Protein AF-A0A422PS46-F1 (afdb_monomer_lite)

Structure (mmCIF, N/CA/C/O backbone):
data_AF-A0A422PS46-F1
#
_entry.id   AF-A0A422PS46-F1
#
loop_
_atom_site.group_PDB
_atom_site.id
_atom_site.type_symbol
_atom_site.label_atom_id
_atom_site.label_alt_id
_atom_site.label_comp_id
_atom_site.label_asym_id
_atom_site.label_entity_id
_atom_site.label_seq_id
_atom_site.pdbx_PDB_ins_code
_atom_site.Cartn_x
_atom_site.Cartn_y
_atom_site.Cartn_z
_atom_site.occupancy
_atom_site.B_iso_or_equiv
_atom_site.auth_seq_id
_atom_site.auth_comp_id
_atom_site.auth_asym_id
_atom_site.auth_atom_id
_atom_site.pdbx_PDB_model_num
ATOM 1 N N . MET A 1 1 ? -117.441 -35.033 117.759 1.00 52.97 1 MET A N 1
ATOM 2 C CA . MET A 1 1 ? -116.132 -34.574 118.284 1.00 52.97 1 MET A CA 1
ATOM 3 C C . MET A 1 1 ? -114.946 -35.217 117.545 1.00 52.97 1 MET A C 1
ATOM 5 O O . MET A 1 1 ? -113.918 -34.566 117.441 1.00 52.97 1 MET A O 1
ATOM 9 N N . GLU A 1 2 ? -115.079 -36.425 116.971 1.00 56.12 2 GLU A N 1
ATOM 10 C CA . GLU A 1 2 ? -114.034 -37.079 116.144 1.00 56.12 2 GLU A CA 1
ATOM 11 C C . GLU A 1 2 ? -113.888 -36.520 114.719 1.00 56.12 2 GLU A C 1
ATOM 13 O O . GLU A 1 2 ? -112.769 -36.262 114.291 1.00 56.12 2 GLU A O 1
ATOM 18 N N . ALA A 1 3 ? -114.991 -36.229 114.017 1.00 59.09 3 ALA A N 1
ATOM 19 C CA . ALA A 1 3 ? -114.941 -35.697 112.646 1.00 59.09 3 ALA A CA 1
ATOM 20 C C . ALA A 1 3 ? -114.200 -34.347 112.530 1.00 59.09 3 ALA A C 1
ATOM 22 O O . ALA A 1 3 ? -113.565 -34.073 111.516 1.00 59.09 3 ALA A O 1
ATOM 23 N N . GLN A 1 4 ? -114.232 -33.524 113.588 1.00 59.53 4 GLN A N 1
ATOM 24 C CA . GLN A 1 4 ? -113.499 -32.254 113.645 1.00 59.53 4 GLN A CA 1
ATOM 25 C C . GLN A 1 4 ? -111.985 -32.486 113.789 1.00 59.53 4 GLN A C 1
ATOM 27 O O . GLN A 1 4 ? -111.204 -31.871 113.074 1.00 59.53 4 GLN A O 1
ATOM 32 N N . LYS A 1 5 ? -111.574 -33.448 114.632 1.00 66.31 5 LYS A N 1
ATOM 33 C CA . LYS A 1 5 ? -110.163 -33.834 114.803 1.00 66.31 5 LYS A CA 1
ATOM 34 C C . LYS A 1 5 ? -109.573 -34.473 113.542 1.00 66.31 5 LYS A C 1
ATOM 36 O O . LYS A 1 5 ? -108.408 -34.246 113.239 1.00 66.31 5 LYS A O 1
ATOM 41 N N . GLU A 1 6 ? -110.356 -35.253 112.797 1.00 69.50 6 GLU A N 1
ATOM 42 C CA . GLU A 1 6 ? -109.901 -35.882 111.549 1.00 69.50 6 GLU A CA 1
ATOM 43 C C . GLU A 1 6 ? -109.786 -34.870 110.390 1.00 69.50 6 GLU A C 1
ATOM 45 O O . GLU A 1 6 ? -108.871 -34.960 109.566 1.00 69.50 6 GLU A O 1
ATOM 50 N N . LEU A 1 7 ? -110.678 -33.871 110.348 1.00 69.88 7 LEU A N 1
ATOM 51 C CA . LEU A 1 7 ? -110.599 -32.752 109.406 1.00 69.88 7 LEU A CA 1
ATOM 52 C C . LEU A 1 7 ? -109.380 -31.863 109.694 1.00 69.88 7 LEU A C 1
ATOM 54 O O . LEU A 1 7 ? -108.674 -31.481 108.759 1.00 69.88 7 LEU A O 1
ATOM 58 N N . ASP A 1 8 ? -109.106 -31.583 110.970 1.00 73.25 8 ASP A N 1
ATOM 59 C CA . ASP A 1 8 ? -107.935 -30.813 111.394 1.00 73.25 8 ASP A CA 1
ATOM 60 C C . ASP A 1 8 ? -106.637 -31.584 111.116 1.00 73.25 8 ASP A C 1
ATOM 62 O O . ASP A 1 8 ? -105.723 -31.030 110.514 1.00 73.25 8 ASP A O 1
ATOM 66 N N . ALA A 1 9 ? -106.586 -32.896 111.380 1.00 76.62 9 ALA A N 1
ATOM 67 C CA . ALA A 1 9 ? -105.441 -33.733 111.016 1.00 76.62 9 ALA A CA 1
ATOM 68 C C . ALA A 1 9 ? -105.186 -33.768 109.496 1.00 76.62 9 ALA A C 1
ATOM 70 O O . ALA A 1 9 ? -104.039 -33.677 109.063 1.00 76.62 9 ALA A O 1
ATOM 71 N N . LYS A 1 10 ? -106.234 -33.855 108.659 1.00 76.25 10 LYS A N 1
ATOM 72 C CA . LYS A 1 10 ? -106.098 -33.787 107.189 1.00 76.25 10 LYS A CA 1
ATOM 73 C C . LYS A 1 10 ? -105.649 -32.404 106.709 1.00 76.25 10 LYS A C 1
ATOM 75 O O . LYS A 1 10 ? -104.866 -32.332 105.760 1.00 76.25 10 LYS A O 1
ATOM 80 N N . ARG A 1 11 ? -106.099 -31.321 107.354 1.00 75.88 11 ARG A N 1
ATOM 81 C CA . ARG A 1 11 ? -105.624 -29.951 107.089 1.00 75.88 11 ARG A CA 1
ATOM 82 C C . ARG A 1 11 ? -104.155 -29.784 107.467 1.00 75.88 11 ARG A C 1
ATOM 84 O O . ARG A 1 11 ? -103.405 -29.253 106.654 1.00 75.88 11 ARG A O 1
ATOM 91 N N . GLU A 1 12 ? -103.735 -30.298 108.620 1.00 77.81 12 GLU A N 1
ATOM 92 C CA . GLU A 1 12 ? -102.339 -30.291 109.075 1.00 77.81 12 GLU A CA 1
ATOM 93 C C . GLU A 1 12 ? -101.436 -31.049 108.087 1.00 77.81 12 GLU A C 1
ATOM 95 O O . GLU A 1 12 ? -100.416 -30.540 107.625 1.00 77.81 12 GLU A O 1
ATOM 100 N N . LEU A 1 13 ? -101.850 -32.251 107.674 1.00 80.00 13 LEU A N 1
ATOM 101 C CA . LEU A 1 13 ? -101.095 -33.096 106.746 1.00 80.00 13 LEU A CA 1
ATOM 102 C C . LEU A 1 13 ? -101.013 -32.472 105.345 1.00 80.00 13 LEU A C 1
ATOM 104 O O . LEU A 1 13 ? -99.967 -32.536 104.698 1.00 80.00 13 LEU A O 1
ATOM 108 N N . TYR A 1 14 ? -102.088 -31.823 104.887 1.00 80.62 14 TYR A N 1
ATOM 109 C CA . TYR A 1 14 ? -102.097 -31.044 103.648 1.00 80.62 14 TYR A CA 1
ATOM 110 C C . TYR A 1 14 ? -101.190 -29.811 103.745 1.00 80.62 14 TYR A C 1
ATOM 112 O O . TYR A 1 14 ? -100.418 -29.562 102.823 1.00 80.62 14 TYR A O 1
ATOM 120 N N . MET A 1 15 ? -101.215 -29.084 104.867 1.00 80.06 15 MET A N 1
ATOM 121 C CA . MET A 1 15 ? -100.335 -27.942 105.138 1.00 80.06 15 MET A CA 1
ATOM 122 C C . MET A 1 15 ? -98.859 -28.347 105.105 1.00 80.06 15 MET A C 1
ATOM 124 O O . MET A 1 15 ? -98.072 -27.696 104.422 1.00 80.06 15 MET A O 1
ATOM 128 N N . VAL A 1 16 ? -98.491 -29.461 105.746 1.00 83.12 16 VAL A N 1
ATOM 129 C CA . VAL A 1 16 ? -97.121 -30.004 105.719 1.00 83.12 16 VAL A CA 1
ATOM 130 C C . VAL A 1 16 ? -96.714 -30.418 104.302 1.00 83.12 16 VAL A C 1
ATOM 132 O O . VAL A 1 16 ? -95.609 -30.113 103.852 1.00 83.12 16 VAL A O 1
ATOM 135 N N . ARG A 1 17 ? -97.608 -31.074 103.550 1.00 82.56 17 ARG A N 1
ATOM 136 C CA . ARG A 1 17 ? -97.329 -31.475 102.161 1.00 82.56 17 ARG A CA 1
ATOM 137 C C . ARG A 1 17 ? -97.173 -30.262 101.242 1.00 82.56 17 ARG A C 1
ATOM 139 O O . ARG A 1 17 ? -96.266 -30.247 100.419 1.00 82.56 17 ARG A O 1
ATOM 146 N N . MET A 1 18 ? -98.009 -29.239 101.411 1.00 83.56 18 MET A N 1
ATOM 147 C CA . MET A 1 18 ? -97.928 -27.967 100.684 1.00 83.56 18 MET A CA 1
ATOM 148 C C . MET A 1 18 ? -96.709 -27.132 101.078 1.00 83.56 18 MET A C 1
ATOM 150 O O . MET A 1 18 ? -96.183 -26.409 100.238 1.00 83.56 18 MET A O 1
ATOM 154 N N . ALA A 1 19 ? -96.239 -27.218 102.323 1.00 83.19 19 ALA A N 1
ATOM 155 C CA . ALA A 1 19 ? -94.981 -26.605 102.740 1.00 83.19 19 ALA A CA 1
ATOM 156 C C . ALA A 1 19 ? -93.793 -27.282 102.043 1.00 83.19 19 ALA A C 1
ATOM 158 O O . ALA A 1 19 ? -92.981 -26.597 101.435 1.00 83.19 19 ALA A O 1
ATOM 159 N N . ARG A 1 20 ? -93.758 -28.621 102.013 1.00 84.75 20 ARG A N 1
ATOM 160 C CA . ARG A 1 20 ? -92.699 -29.383 101.331 1.00 84.75 20 ARG A CA 1
ATOM 161 C C . ARG A 1 20 ? -92.689 -29.177 99.814 1.00 84.75 20 ARG A C 1
ATOM 163 O O . ARG A 1 20 ? -91.620 -29.113 99.219 1.00 84.75 20 ARG A O 1
ATOM 170 N N . VAL A 1 21 ? -93.860 -29.087 99.177 1.00 85.75 21 VAL A N 1
ATOM 171 C CA . VAL A 1 21 ? -93.955 -28.761 97.742 1.00 85.75 21 VAL A CA 1
ATOM 172 C C . VAL A 1 21 ? -93.412 -27.359 97.478 1.00 85.75 21 VAL A C 1
ATOM 174 O O . VAL A 1 21 ? -92.596 -27.216 96.578 1.00 85.75 21 VAL A O 1
ATOM 177 N N . ARG A 1 22 ? -93.773 -26.363 98.300 1.00 85.62 22 ARG A N 1
ATOM 178 C CA . ARG A 1 22 ? -93.219 -25.004 98.191 1.00 85.62 22 ARG A CA 1
ATOM 179 C C . ARG A 1 22 ? -91.704 -24.973 98.371 1.00 85.62 22 ARG A C 1
ATOM 181 O O . ARG A 1 22 ? -91.022 -24.330 97.588 1.00 85.62 22 ARG A O 1
ATOM 188 N N . GLU A 1 23 ? -91.176 -25.722 99.332 1.00 87.00 23 GLU A N 1
ATOM 189 C CA . GLU A 1 23 ? -89.733 -25.824 99.576 1.00 87.00 23 GLU A CA 1
ATOM 190 C C . GLU A 1 23 ? -88.993 -26.431 98.367 1.00 87.00 23 GLU A C 1
ATOM 192 O O . GLU A 1 23 ? -87.965 -25.923 97.927 1.00 87.00 23 GLU A O 1
ATOM 197 N N . VAL A 1 24 ? -89.550 -27.487 97.761 1.00 87.50 24 VAL A N 1
ATOM 198 C CA . VAL A 1 24 ? -88.996 -28.098 96.541 1.00 87.50 24 VAL A CA 1
ATOM 199 C C . VAL A 1 24 ? -89.135 -27.168 95.331 1.00 87.50 24 VAL A C 1
ATOM 201 O O . VAL A 1 24 ? -88.207 -27.079 94.530 1.00 87.50 24 VAL A O 1
ATOM 204 N N . GLU A 1 25 ? -90.255 -26.458 95.191 1.00 88.50 25 GLU A N 1
ATOM 205 C CA . GLU A 1 25 ? -90.454 -25.454 94.139 1.00 88.50 25 GLU A CA 1
ATOM 206 C C . GLU A 1 25 ? -89.455 -24.297 94.263 1.00 88.50 25 GLU A C 1
ATOM 208 O O . GLU A 1 25 ? -88.880 -23.891 93.253 1.00 88.50 25 GLU A O 1
ATOM 213 N N . GLU A 1 26 ? -89.180 -23.816 95.478 1.00 89.62 26 GLU A N 1
ATOM 214 C CA . GLU A 1 26 ? -88.161 -22.795 95.744 1.00 89.62 26 GLU A CA 1
ATOM 215 C C . GLU A 1 26 ? -86.753 -23.289 95.391 1.00 89.62 26 GLU A C 1
ATOM 217 O O . GLU A 1 26 ? -85.999 -22.571 94.729 1.00 89.62 26 GLU A O 1
ATOM 222 N N . VAL A 1 27 ? -86.407 -24.532 95.744 1.00 90.06 27 VAL A N 1
ATOM 223 C CA . VAL A 1 27 ? -85.116 -25.139 95.377 1.00 90.06 27 VAL A CA 1
ATOM 224 C C . VAL A 1 27 ? -84.985 -25.291 93.860 1.00 90.06 27 VAL A C 1
ATOM 226 O O . VAL A 1 27 ? -83.960 -24.911 93.295 1.00 90.06 27 VAL A O 1
ATOM 229 N N . ILE A 1 28 ? -86.019 -25.784 93.173 1.00 89.31 28 ILE A N 1
ATOM 230 C CA . ILE A 1 28 ? -86.019 -25.925 91.709 1.00 89.31 28 ILE A CA 1
ATOM 231 C C . ILE A 1 28 ? -85.929 -24.552 91.033 1.00 89.31 28 ILE A C 1
ATOM 233 O O . ILE A 1 28 ? -85.198 -24.399 90.052 1.00 89.31 28 ILE A O 1
ATOM 237 N N . ALA A 1 29 ? -86.635 -23.541 91.543 1.00 89.81 29 ALA A N 1
ATOM 238 C CA . ALA A 1 29 ? -86.557 -22.177 91.031 1.00 89.81 29 ALA A CA 1
ATOM 239 C C . ALA A 1 29 ? -85.149 -21.587 91.217 1.00 89.81 29 ALA A C 1
ATOM 241 O O . ALA A 1 29 ? -84.603 -21.006 90.275 1.00 89.81 29 ALA A O 1
ATOM 242 N N . ALA A 1 30 ? -84.530 -21.797 92.382 1.00 91.06 30 ALA A N 1
ATOM 243 C CA . ALA A 1 30 ? -83.160 -21.377 92.661 1.00 91.06 30 ALA A CA 1
ATOM 244 C C . ALA A 1 30 ? -82.142 -22.093 91.758 1.00 91.06 30 ALA A C 1
ATOM 246 O O . ALA A 1 30 ? -81.251 -21.453 91.192 1.00 91.06 30 ALA A O 1
ATOM 247 N N . ASP A 1 31 ? -82.293 -23.404 91.553 1.00 91.19 31 ASP A N 1
ATOM 248 C CA . ASP A 1 31 ? -81.438 -24.179 90.654 1.00 91.19 31 ASP A CA 1
ATOM 249 C C . ASP A 1 31 ? -81.600 -23.753 89.195 1.00 91.19 31 ASP A C 1
ATOM 251 O O . ASP A 1 31 ? -80.600 -23.614 88.482 1.00 91.19 31 ASP A O 1
ATOM 255 N N . ARG A 1 32 ? -82.832 -23.472 88.756 1.00 91.69 32 ARG A N 1
ATOM 256 C CA . ARG A 1 32 ? -83.119 -22.956 87.414 1.00 91.69 32 ARG A CA 1
ATOM 257 C C . ARG A 1 32 ? -82.508 -21.570 87.211 1.00 91.69 32 ARG A C 1
ATOM 259 O O . ARG A 1 32 ? -81.864 -21.352 86.187 1.00 91.69 32 ARG A O 1
ATOM 266 N N . ALA A 1 33 ? -82.626 -20.674 88.193 1.00 91.12 33 ALA A N 1
ATOM 267 C CA . ALA A 1 33 ? -81.988 -19.358 88.166 1.00 91.12 33 ALA A CA 1
ATOM 268 C C . ALA A 1 33 ? -80.452 -19.469 88.122 1.00 91.12 33 ALA A C 1
ATOM 270 O O . ALA A 1 33 ? -79.799 -18.794 87.326 1.00 91.12 33 ALA A O 1
ATOM 271 N N . ARG A 1 34 ? -79.863 -20.384 88.903 1.00 91.94 34 ARG A N 1
ATOM 272 C CA . ARG A 1 34 ? -78.416 -20.655 88.906 1.00 91.94 34 ARG A CA 1
ATOM 273 C C . ARG A 1 34 ? -77.925 -21.219 87.571 1.00 91.94 34 ARG A C 1
ATOM 275 O O . ARG A 1 34 ? -76.856 -20.836 87.098 1.00 91.94 34 ARG A O 1
ATOM 282 N N . LEU A 1 35 ? -78.679 -22.135 86.964 1.00 92.19 35 LEU A N 1
ATOM 283 C CA . LEU A 1 35 ? -78.399 -22.661 85.625 1.00 92.19 35 LEU A CA 1
ATOM 284 C C . LEU A 1 35 ? -78.470 -21.553 84.574 1.00 92.19 35 LEU A C 1
ATOM 286 O O . LEU A 1 35 ? -77.580 -21.469 83.731 1.00 92.19 35 LEU A O 1
ATOM 290 N N . GLN A 1 36 ? -79.472 -20.679 84.658 1.00 93.00 36 GLN A N 1
ATOM 291 C CA . GLN A 1 36 ? -79.630 -19.554 83.744 1.00 93.00 36 GLN A CA 1
ATOM 292 C C . GLN A 1 36 ? -78.467 -18.554 83.865 1.00 93.00 36 GLN A C 1
ATOM 294 O O . GLN A 1 36 ? -77.910 -18.163 82.841 1.00 93.00 36 GLN A O 1
ATOM 299 N N . ASP A 1 37 ? -78.015 -18.225 85.083 1.00 93.44 37 ASP A N 1
ATOM 300 C CA . ASP A 1 37 ? -76.836 -17.369 85.301 1.00 93.44 37 ASP A CA 1
ATOM 301 C C . ASP A 1 37 ? -75.552 -18.002 84.736 1.00 93.44 37 ASP A C 1
ATOM 303 O O . ASP A 1 37 ? -74.781 -17.350 84.029 1.00 93.44 37 ASP A O 1
ATOM 307 N N . LYS A 1 38 ? -75.340 -19.309 84.957 1.00 94.81 38 LYS A N 1
ATOM 308 C CA . LYS A 1 38 ? -74.214 -20.040 84.348 1.00 94.81 38 LYS A CA 1
ATOM 309 C C . LYS A 1 38 ? -74.267 -20.004 82.823 1.00 94.81 38 LYS A C 1
ATOM 311 O O . LYS A 1 38 ? -73.232 -19.817 82.189 1.00 94.81 38 LYS A O 1
ATOM 316 N N . LEU A 1 39 ? -75.450 -20.165 82.233 1.00 94.06 39 LEU A N 1
ATOM 317 C CA . LEU A 1 39 ? -75.632 -20.170 80.784 1.00 94.06 39 LEU A CA 1
ATOM 318 C C . LEU A 1 39 ? -75.314 -18.793 80.186 1.00 94.06 39 LEU A C 1
ATOM 320 O O . LEU A 1 39 ? -74.584 -18.720 79.201 1.00 94.06 39 LEU A O 1
ATOM 324 N N . VAL A 1 40 ? -75.744 -17.707 80.838 1.00 93.75 40 VAL A N 1
ATOM 325 C CA . VAL A 1 40 ? -75.367 -16.332 80.466 1.00 93.75 40 VAL A CA 1
ATOM 326 C C . VAL A 1 40 ? -73.852 -16.127 80.561 1.00 93.75 40 VAL A C 1
ATOM 328 O O . VAL A 1 40 ? -73.246 -15.592 79.630 1.00 93.75 40 VAL A O 1
ATOM 331 N N . ARG A 1 41 ? -73.206 -16.594 81.639 1.00 94.88 41 ARG A N 1
ATOM 332 C CA . ARG A 1 41 ? -71.741 -16.512 81.790 1.00 94.88 41 ARG A CA 1
ATOM 333 C C . ARG A 1 41 ? -71.002 -17.293 80.706 1.00 94.88 41 ARG A C 1
ATOM 335 O O . ARG A 1 41 ? -70.038 -16.770 80.151 1.00 94.88 41 ARG A O 1
ATOM 342 N N . TYR A 1 42 ? -71.447 -18.507 80.377 1.00 95.00 42 TYR A N 1
ATOM 343 C CA . TYR A 1 42 ? -70.850 -19.297 79.299 1.00 95.00 42 TYR A CA 1
ATOM 344 C C . TYR A 1 42 ? -71.049 -18.642 77.937 1.00 95.00 42 TYR A C 1
ATOM 346 O O . TYR A 1 42 ? -70.100 -18.583 77.161 1.00 95.00 42 TYR A O 1
ATOM 354 N N . TYR A 1 43 ? -72.231 -18.088 77.661 1.00 95.31 43 TYR A N 1
ATOM 355 C CA . TYR A 1 43 ? -72.483 -17.381 76.408 1.00 95.31 43 TYR A CA 1
ATOM 356 C C . TYR A 1 43 ? -71.570 -16.158 76.265 1.00 95.31 43 TYR A C 1
ATOM 358 O O . TYR A 1 43 ? -70.932 -15.975 75.229 1.00 95.31 43 TYR A O 1
ATOM 366 N N . LYS A 1 44 ? -71.419 -15.375 77.342 1.00 95.88 44 LYS A N 1
ATOM 367 C CA . LYS A 1 44 ? -70.485 -14.244 77.394 1.00 95.88 44 LYS A CA 1
ATOM 368 C C . LYS A 1 44 ? -69.036 -14.695 77.189 1.00 95.88 44 LYS A C 1
ATOM 370 O O . LYS A 1 44 ? -68.321 -14.093 76.394 1.00 95.88 44 LYS A O 1
ATOM 375 N N . PHE A 1 45 ? -68.613 -15.778 77.841 1.00 96.25 45 PHE A N 1
ATOM 376 C CA . PHE A 1 45 ? -67.271 -16.340 77.677 1.00 96.25 45 PHE A CA 1
ATOM 377 C C . PHE A 1 45 ? -67.004 -16.807 76.239 1.00 96.25 45 PHE A C 1
ATOM 379 O O . PHE A 1 45 ? -65.950 -16.497 75.686 1.00 96.25 45 PHE A O 1
ATOM 386 N N . ILE A 1 46 ? -67.954 -17.514 75.616 1.00 95.69 46 ILE A N 1
ATOM 387 C CA . ILE A 1 46 ? -67.853 -17.960 74.220 1.00 95.69 46 ILE A CA 1
ATOM 388 C C . ILE A 1 46 ? -67.744 -16.749 73.293 1.00 95.69 46 ILE A C 1
ATOM 390 O O . ILE A 1 46 ? -66.856 -16.714 72.445 1.00 95.69 46 ILE A O 1
ATOM 394 N N . GLN A 1 47 ? -68.581 -15.727 73.488 1.00 96.06 47 GLN A N 1
ATOM 395 C CA . GLN A 1 47 ? -68.548 -14.510 72.680 1.00 96.06 47 GLN A CA 1
ATOM 396 C C . GLN A 1 47 ? -67.216 -13.758 72.830 1.00 96.06 47 GLN A C 1
ATOM 398 O O . GLN A 1 47 ? -66.613 -13.362 71.834 1.00 96.06 47 GLN A O 1
ATOM 403 N N . GLU A 1 48 ? -66.712 -13.593 74.055 1.00 95.62 48 GLU A N 1
ATOM 404 C CA . GLU A 1 48 ? -65.408 -12.971 74.305 1.00 95.62 48 GLU A CA 1
ATOM 405 C C . GLU A 1 48 ? -64.252 -13.776 73.696 1.00 95.62 48 GLU A C 1
ATOM 407 O O . GLU A 1 48 ? -63.309 -13.193 73.153 1.00 95.62 48 GLU A O 1
ATOM 412 N N . ASN A 1 49 ? -64.308 -15.109 73.765 1.00 96.69 49 ASN A N 1
ATOM 413 C CA . ASN A 1 49 ? -63.305 -15.975 73.154 1.00 96.69 49 ASN A CA 1
ATOM 414 C C . ASN A 1 49 ? -63.343 -15.873 71.624 1.00 96.69 49 ASN A C 1
ATOM 416 O O . ASN A 1 49 ? -62.296 -15.712 71.002 1.00 96.69 49 ASN A O 1
ATOM 420 N N . GLU A 1 50 ? -64.537 -15.850 71.029 1.00 96.12 50 GLU A N 1
ATOM 421 C CA . GLU A 1 50 ? -64.719 -15.694 69.587 1.00 96.12 50 GLU A CA 1
ATOM 422 C C . GLU A 1 50 ? -64.195 -14.339 69.092 1.00 96.12 50 GLU A C 1
ATOM 424 O O . GLU A 1 50 ? -63.517 -14.266 68.064 1.00 96.12 50 GLU A O 1
ATOM 429 N N . ILE A 1 51 ? -64.408 -13.265 69.863 1.00 96.25 51 ILE A N 1
ATOM 430 C CA . ILE A 1 51 ? -63.827 -11.943 69.589 1.00 96.25 51 ILE A CA 1
ATOM 431 C C . ILE A 1 51 ? -62.294 -12.002 69.651 1.00 96.25 51 ILE A C 1
ATOM 433 O O . ILE A 1 51 ? -61.624 -11.485 68.753 1.00 96.25 51 ILE A O 1
ATOM 437 N N . LYS A 1 52 ? -61.715 -12.647 70.675 1.00 96.88 52 LYS A N 1
ATOM 438 C CA . LYS A 1 52 ? -60.255 -12.815 70.800 1.00 96.88 52 LYS A CA 1
ATOM 439 C C . LYS A 1 52 ? -59.685 -13.629 69.638 1.00 96.88 52 LYS A C 1
ATOM 441 O O . LYS A 1 52 ? -58.694 -13.205 69.046 1.00 96.88 52 LYS A O 1
ATOM 446 N N . ARG A 1 53 ? -60.333 -14.738 69.270 1.00 96.94 53 ARG A N 1
ATOM 447 C CA . ARG A 1 53 ? -59.951 -15.602 68.144 1.00 96.94 53 ARG A CA 1
ATOM 448 C C . ARG A 1 53 ? -60.012 -14.845 66.823 1.00 96.94 53 ARG A C 1
ATOM 450 O O . ARG A 1 53 ? -59.044 -14.859 66.069 1.00 96.94 53 ARG A O 1
ATOM 457 N N . THR A 1 54 ? -61.097 -14.115 66.579 1.00 96.00 54 THR A N 1
ATOM 458 C CA . THR A 1 54 ? -61.268 -13.300 65.368 1.00 96.00 54 THR A CA 1
ATOM 459 C C . THR A 1 54 ? -60.224 -12.187 65.296 1.00 96.00 54 THR A C 1
ATOM 461 O O . THR A 1 54 ? -59.632 -11.963 64.242 1.00 96.00 54 THR A O 1
ATOM 464 N N . ARG A 1 55 ? -59.938 -11.504 66.413 1.00 96.81 55 ARG A N 1
ATOM 465 C CA . ARG A 1 55 ? -58.899 -10.464 66.472 1.00 96.81 55 ARG A CA 1
ATOM 466 C C . ARG A 1 55 ? -57.506 -11.038 66.218 1.00 96.81 55 ARG A C 1
ATOM 468 O O . ARG A 1 55 ? -56.752 -10.446 65.451 1.00 96.81 55 ARG A O 1
ATOM 475 N N . ALA A 1 56 ? -57.176 -12.174 66.832 1.00 96.69 56 ALA A N 1
ATOM 476 C CA . ALA A 1 56 ? -55.904 -12.860 66.624 1.00 96.69 56 ALA A CA 1
ATOM 477 C C . ALA A 1 56 ? -55.752 -13.336 65.172 1.00 96.69 56 ALA A C 1
ATOM 479 O O . ALA A 1 56 ? -54.717 -13.092 64.561 1.00 96.69 56 ALA A O 1
ATOM 480 N N . SER A 1 57 ? -56.805 -13.920 64.592 1.00 96.50 57 SER A N 1
ATOM 481 C CA . SER A 1 57 ? -56.826 -14.353 63.191 1.00 96.50 57 SER A CA 1
ATOM 482 C C . SER A 1 57 ? -56.637 -13.177 62.227 1.00 96.50 57 SER A C 1
ATOM 484 O O . SER A 1 57 ? -55.765 -13.232 61.364 1.00 96.50 57 SER A O 1
ATOM 486 N N . ARG A 1 58 ? -57.365 -12.065 62.417 1.00 96.50 58 ARG A N 1
ATOM 487 C CA . ARG A 1 58 ? -57.177 -10.847 61.609 1.00 96.50 58 ARG A CA 1
ATOM 488 C C . ARG A 1 58 ? -55.757 -10.301 61.728 1.00 96.50 58 ARG A C 1
ATOM 490 O O . ARG A 1 58 ? -55.169 -9.952 60.711 1.00 96.50 58 ARG A O 1
ATOM 497 N N . LYS A 1 59 ? -55.206 -10.260 62.946 1.00 97.12 59 LYS A N 1
ATOM 498 C CA . LYS A 1 59 ? -53.836 -9.797 63.189 1.00 97.12 59 LYS A CA 1
ATOM 499 C C . LYS A 1 59 ? -52.812 -10.674 62.459 1.00 97.12 59 LYS A C 1
ATOM 501 O O . LYS A 1 59 ? -51.971 -10.132 61.751 1.00 97.12 59 LYS A O 1
ATOM 506 N N . ALA A 1 60 ? -52.942 -11.997 62.548 1.00 96.75 60 ALA A N 1
ATOM 507 C CA . ALA A 1 60 ? -52.067 -12.935 61.848 1.00 96.75 60 ALA A CA 1
ATOM 508 C C . ALA A 1 60 ? -52.124 -12.749 60.322 1.00 96.75 60 ALA A C 1
ATOM 510 O O . ALA A 1 60 ? -51.086 -12.675 59.675 1.00 96.75 60 ALA A O 1
ATOM 511 N N . VAL A 1 61 ? -53.322 -12.585 59.747 1.00 97.06 61 VAL A N 1
ATOM 512 C CA . VAL A 1 61 ? -53.482 -12.320 58.304 1.00 97.06 61 VAL A CA 1
ATOM 513 C C . VAL A 1 61 ? -52.831 -10.994 57.903 1.00 97.06 61 VAL A C 1
ATOM 515 O O . VAL A 1 61 ? -52.156 -10.925 56.878 1.00 97.06 61 VAL A O 1
ATOM 518 N N . THR A 1 62 ? -53.005 -9.933 58.700 1.00 96.75 62 THR A N 1
ATOM 519 C CA . THR A 1 62 ? -52.373 -8.638 58.404 1.00 96.75 62 THR A CA 1
ATOM 520 C C . THR A 1 62 ? -50.854 -8.689 58.517 1.00 96.75 62 THR A C 1
ATOM 522 O O . THR A 1 62 ? -50.180 -8.110 57.670 1.00 96.75 62 THR A O 1
ATOM 525 N N . GLU A 1 63 ? -50.317 -9.384 59.522 1.00 96.94 63 GLU A N 1
ATOM 526 C CA . GLU A 1 63 ? -48.872 -9.541 59.712 1.00 96.94 63 GLU A CA 1
ATOM 527 C C . GLU A 1 63 ? -48.255 -10.373 58.586 1.00 96.94 63 GLU A C 1
ATOM 529 O O . GLU A 1 63 ? -47.230 -9.974 58.043 1.00 96.94 63 GLU A O 1
ATOM 534 N N . GLU A 1 64 ? -48.914 -11.452 58.160 1.00 97.19 64 GLU A N 1
ATOM 535 C CA . GLU A 1 64 ? -48.460 -12.271 57.033 1.00 97.19 64 GLU A CA 1
ATOM 536 C C . GLU A 1 64 ? -48.475 -11.486 55.713 1.00 97.19 64 GLU A C 1
ATOM 538 O O . GLU A 1 64 ? -47.532 -11.573 54.930 1.00 97.19 64 GLU A O 1
ATOM 543 N N . ARG A 1 65 ? -49.503 -10.657 55.472 1.00 97.12 65 ARG A N 1
ATOM 544 C CA . ARG A 1 65 ? -49.534 -9.773 54.295 1.00 97.12 65 ARG A CA 1
ATOM 545 C C . ARG A 1 65 ? -48.380 -8.769 54.320 1.00 97.12 65 ARG A C 1
ATOM 547 O O . ARG A 1 65 ? -47.690 -8.622 53.319 1.00 97.12 65 ARG A O 1
ATOM 554 N N . ILE A 1 66 ? -48.158 -8.104 55.457 1.00 97.25 66 ILE A N 1
ATOM 555 C CA . ILE A 1 66 ? -47.058 -7.139 55.610 1.00 97.25 66 ILE A CA 1
ATOM 556 C C . ILE A 1 66 ? -45.712 -7.839 55.413 1.00 97.25 66 ILE A C 1
ATOM 558 O O . ILE A 1 66 ? -44.839 -7.298 54.743 1.00 97.25 66 ILE A O 1
ATOM 562 N N . LYS A 1 67 ? -45.541 -9.041 55.969 1.00 97.62 67 LYS A N 1
ATOM 563 C CA . LYS A 1 67 ? -44.326 -9.836 55.802 1.00 97.62 67 LYS A CA 1
ATOM 564 C C . LYS A 1 67 ? -44.050 -10.119 54.324 1.00 97.62 67 LYS A C 1
ATOM 566 O O . LYS A 1 67 ? -42.950 -9.821 53.874 1.00 97.62 67 LYS A O 1
ATOM 571 N N . LYS A 1 68 ? -45.047 -10.588 53.566 1.00 97.50 68 LYS A N 1
ATOM 572 C CA . LYS A 1 68 ? -44.908 -10.839 52.120 1.00 97.50 68 LYS A CA 1
ATOM 573 C C . LYS A 1 68 ? -44.547 -9.581 51.336 1.00 97.50 68 LYS A C 1
ATOM 575 O O . LYS A 1 68 ? -43.596 -9.604 50.566 1.00 97.50 68 LYS A O 1
ATOM 580 N N . GLU A 1 69 ? -45.229 -8.464 51.593 1.00 97.31 69 GLU A N 1
ATOM 581 C CA . GLU A 1 69 ? -44.911 -7.179 50.949 1.00 97.31 69 GLU A CA 1
ATOM 582 C C . GLU A 1 69 ? -43.470 -6.733 51.239 1.00 97.31 69 GLU A C 1
ATOM 584 O O . GLU A 1 69 ? -42.795 -6.177 50.374 1.00 97.31 69 GLU A O 1
ATOM 589 N N . ARG A 1 70 ? -42.970 -6.981 52.456 1.00 97.69 70 ARG A N 1
ATOM 590 C CA . ARG A 1 70 ? -41.577 -6.686 52.811 1.00 97.69 70 ARG A CA 1
ATOM 591 C C . ARG A 1 70 ? -40.593 -7.648 52.158 1.00 97.69 70 ARG A C 1
ATOM 593 O O . ARG A 1 70 ? -39.547 -7.191 51.718 1.00 97.69 70 ARG A O 1
ATOM 600 N N . GLU A 1 71 ? -40.907 -8.936 52.075 1.00 97.81 71 GLU A N 1
ATOM 601 C CA . GLU A 1 71 ? -40.067 -9.932 51.399 1.00 97.81 71 GLU A CA 1
ATOM 602 C C . GLU A 1 71 ? -39.932 -9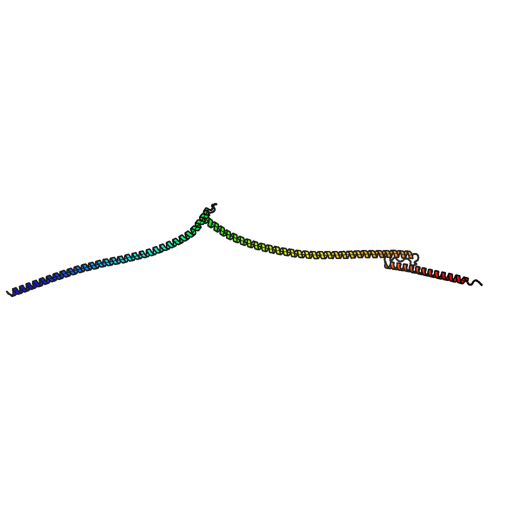.634 49.900 1.00 97.81 71 GLU A C 1
ATOM 604 O O . GLU A 1 71 ? -38.821 -9.670 49.374 1.00 97.81 71 GLU A O 1
ATOM 609 N N . GLU A 1 72 ? -41.021 -9.244 49.233 1.00 97.62 72 GLU A N 1
ATOM 610 C CA . GLU A 1 72 ? -41.005 -8.806 47.831 1.00 97.62 72 GLU A CA 1
ATOM 611 C C . GLU A 1 72 ? -40.147 -7.547 47.639 1.00 97.62 72 GLU A C 1
ATOM 613 O O . GLU A 1 72 ? -39.295 -7.505 46.751 1.00 97.62 72 GLU A O 1
ATOM 618 N N . GLN A 1 73 ? -40.301 -6.547 48.515 1.00 97.75 73 GLN A N 1
ATOM 619 C CA . GLN A 1 73 ? -39.471 -5.336 48.488 1.00 97.75 73 GLN A CA 1
ATOM 620 C C . GLN A 1 73 ? -37.990 -5.640 48.725 1.00 97.75 73 GLN A C 1
ATOM 622 O O . GLN A 1 73 ? -37.131 -5.048 48.075 1.00 97.75 73 GLN A O 1
ATOM 627 N N . ILE A 1 74 ? -37.675 -6.551 49.651 1.00 98.00 74 ILE A N 1
ATOM 628 C CA . ILE A 1 74 ? -36.298 -6.986 49.902 1.00 98.00 74 ILE A CA 1
ATOM 629 C C . ILE A 1 74 ? -35.735 -7.645 48.644 1.00 98.00 74 ILE A C 1
ATOM 631 O O . ILE A 1 74 ? -34.651 -7.264 48.215 1.00 98.00 74 ILE A O 1
ATOM 635 N N . ALA A 1 75 ? -36.471 -8.566 48.017 1.00 97.81 75 ALA A N 1
ATOM 636 C CA . ALA A 1 75 ? -36.024 -9.236 46.799 1.00 97.81 75 ALA A CA 1
ATOM 637 C C . ALA A 1 75 ? -35.753 -8.240 45.655 1.00 97.81 75 ALA A C 1
ATOM 639 O O . ALA A 1 75 ? -34.690 -8.288 45.034 1.00 97.81 75 ALA A O 1
ATOM 640 N N . GLU A 1 76 ? -36.665 -7.291 45.425 1.00 98.00 76 GLU A N 1
ATOM 641 C CA . GLU A 1 76 ? -36.512 -6.250 44.401 1.00 98.00 76 GLU A CA 1
ATOM 642 C C . GLU A 1 76 ? -35.294 -5.349 44.671 1.00 98.00 76 GLU A C 1
ATOM 644 O O . GLU A 1 76 ? -34.510 -5.050 43.765 1.00 98.00 76 GLU A O 1
ATOM 649 N N . LEU A 1 77 ? -35.110 -4.912 45.920 1.00 98.00 77 LEU A N 1
ATOM 650 C CA . LEU A 1 77 ? -33.981 -4.064 46.303 1.00 98.00 77 LEU A CA 1
ATOM 651 C C . LEU A 1 77 ? -32.649 -4.814 46.231 1.00 98.00 77 LEU A C 1
ATOM 653 O O . LEU A 1 77 ? -31.663 -4.235 45.776 1.00 98.00 77 LEU A O 1
ATOM 657 N N . THR A 1 78 ? -32.612 -6.086 46.627 1.00 97.88 78 THR A N 1
ATOM 658 C CA . THR A 1 78 ? -31.416 -6.929 46.518 1.00 97.88 78 THR A CA 1
ATOM 659 C C . THR A 1 78 ? -31.010 -7.111 45.061 1.00 97.88 78 THR A C 1
ATOM 661 O O . THR A 1 78 ? -29.849 -6.879 44.731 1.00 97.88 78 THR A O 1
ATOM 664 N N . GLN A 1 79 ? -31.957 -7.410 44.169 1.00 98.06 79 GLN A N 1
ATOM 665 C CA . GLN A 1 79 ? -31.667 -7.531 42.740 1.00 98.06 79 GLN A CA 1
ATOM 666 C C . GLN A 1 79 ? -31.125 -6.216 42.157 1.00 98.06 79 GLN A C 1
ATOM 668 O O . GLN A 1 79 ? -30.121 -6.208 41.446 1.00 98.06 79 GLN A O 1
ATOM 673 N N . ARG A 1 80 ? -31.729 -5.073 42.510 1.00 97.94 80 ARG A N 1
ATOM 674 C CA . ARG A 1 80 ? -31.230 -3.753 42.084 1.00 97.94 80 ARG A CA 1
ATOM 675 C C . ARG A 1 80 ? -29.820 -3.465 42.592 1.00 97.94 80 ARG A C 1
ATOM 677 O O . ARG A 1 80 ? -29.025 -2.866 41.868 1.00 97.94 80 ARG A O 1
ATOM 684 N N . LEU A 1 81 ? -29.511 -3.850 43.828 1.00 98.06 81 LEU A N 1
ATOM 685 C CA . LEU A 1 81 ? -28.172 -3.693 44.393 1.00 98.06 81 LEU A CA 1
ATOM 686 C C . LEU A 1 81 ? -27.146 -4.550 43.651 1.00 98.06 81 LEU A C 1
ATOM 688 O O . LEU A 1 81 ? -26.058 -4.054 43.356 1.00 98.06 81 LEU A O 1
ATOM 692 N N . GLU A 1 82 ? -27.488 -5.792 43.312 1.00 98.19 82 GLU A N 1
ATOM 693 C CA . GLU A 1 82 ? -26.628 -6.670 42.515 1.00 98.19 82 GLU A CA 1
ATOM 694 C C . GLU A 1 82 ? -26.364 -6.086 41.122 1.00 98.19 82 GLU A C 1
ATOM 696 O O . GLU A 1 82 ? -25.206 -5.968 40.715 1.00 98.19 82 GLU A O 1
ATOM 701 N N . ASP A 1 83 ? -27.403 -5.616 40.428 1.00 98.00 83 ASP A N 1
ATOM 702 C CA . ASP A 1 83 ? -27.273 -4.977 39.115 1.00 98.00 83 ASP A CA 1
ATOM 703 C C . ASP A 1 83 ? -26.382 -3.730 39.161 1.00 98.00 83 ASP A C 1
ATOM 705 O O . ASP A 1 83 ? -25.508 -3.536 38.308 1.00 98.00 83 ASP A O 1
ATOM 709 N N . LEU A 1 84 ? -26.574 -2.874 40.169 1.00 98.12 84 LEU A N 1
ATOM 710 C CA . LEU A 1 84 ? -25.745 -1.686 40.366 1.00 98.12 84 LEU A CA 1
ATOM 711 C C . LEU A 1 84 ? -24.297 -2.053 40.691 1.00 98.12 84 LEU A C 1
ATOM 713 O O . LEU A 1 84 ? -23.380 -1.404 40.185 1.00 98.12 84 LEU A O 1
ATOM 717 N N . ASN A 1 85 ? -24.072 -3.097 41.489 1.00 98.06 85 ASN A N 1
ATOM 718 C CA . ASN A 1 85 ? -22.729 -3.560 41.810 1.00 98.06 85 ASN A CA 1
ATOM 719 C C . ASN A 1 85 ? -22.015 -4.118 40.570 1.00 98.06 85 ASN A C 1
ATOM 721 O O . ASN A 1 85 ? -20.856 -3.781 40.336 1.00 98.06 85 ASN A O 1
ATOM 725 N N . ASN A 1 86 ? -22.721 -4.881 39.734 1.00 98.00 86 ASN A N 1
ATOM 726 C CA . ASN A 1 86 ? -22.192 -5.397 38.472 1.00 98.00 86 ASN A CA 1
ATOM 727 C C . ASN A 1 86 ? -21.824 -4.263 37.506 1.00 98.00 86 ASN A C 1
ATOM 729 O O . ASN A 1 86 ? -20.734 -4.263 36.935 1.00 98.00 86 ASN A O 1
ATOM 733 N N . ARG A 1 87 ? -22.690 -3.249 37.369 1.00 97.75 87 ARG A N 1
ATOM 734 C CA . ARG A 1 87 ? -22.387 -2.052 36.563 1.00 97.75 87 ARG A CA 1
ATOM 735 C C . ARG A 1 87 ? -21.190 -1.287 37.111 1.00 97.75 87 ARG A C 1
ATOM 737 O O . ARG A 1 87 ? -20.351 -0.839 36.337 1.00 97.75 87 ARG A O 1
ATOM 744 N N . ARG A 1 88 ? -21.090 -1.143 38.434 1.00 97.94 88 ARG A N 1
ATOM 745 C CA . ARG A 1 88 ? -19.952 -0.483 39.082 1.00 97.94 88 ARG A CA 1
ATOM 746 C C . ARG A 1 88 ? -18.645 -1.220 38.795 1.00 97.94 88 ARG A C 1
ATOM 748 O O . ARG A 1 88 ? -17.662 -0.572 38.458 1.00 97.94 88 ARG A O 1
ATOM 755 N N . GLU A 1 89 ? -18.637 -2.544 38.919 1.00 97.88 89 GLU A N 1
ATOM 756 C CA . GLU A 1 89 ? -17.470 -3.380 38.612 1.00 97.88 89 GLU A CA 1
ATOM 757 C C . GLU A 1 89 ? -17.049 -3.249 37.142 1.00 97.88 89 GLU A C 1
ATOM 759 O O . GLU A 1 89 ? -15.868 -3.066 36.859 1.00 97.88 89 GLU A O 1
ATOM 764 N N . GLU A 1 90 ? -18.000 -3.261 36.206 1.00 97.62 90 GLU A N 1
ATOM 765 C CA . GLU A 1 90 ? -17.705 -3.074 34.781 1.00 97.62 90 GLU A CA 1
ATOM 766 C C . GLU A 1 90 ? -17.110 -1.689 34.491 1.00 97.62 90 GLU A C 1
ATOM 768 O O . GLU A 1 90 ? -16.048 -1.578 33.878 1.00 97.62 90 GLU A O 1
ATOM 773 N N . MET A 1 91 ? -17.731 -0.627 35.011 1.00 97.19 91 MET A N 1
ATOM 774 C CA . MET A 1 91 ? -17.220 0.740 34.865 1.00 97.19 91 MET A CA 1
ATOM 775 C C . MET A 1 91 ? -15.837 0.904 35.500 1.00 97.19 91 MET A C 1
ATOM 777 O O . MET A 1 91 ? -14.986 1.601 34.951 1.00 97.19 91 MET A O 1
ATOM 781 N N . ARG A 1 92 ? -15.585 0.238 36.632 1.00 97.19 92 ARG A N 1
ATOM 782 C CA . ARG A 1 92 ? -14.275 0.238 37.287 1.00 97.19 92 ARG A CA 1
ATOM 783 C C . ARG A 1 92 ? -13.214 -0.426 36.414 1.00 97.19 92 ARG A C 1
ATOM 785 O O . ARG A 1 92 ? -12.146 0.148 36.246 1.00 97.19 92 ARG A O 1
ATOM 792 N N . ARG A 1 93 ? -13.505 -1.582 35.807 1.00 96.62 93 ARG A N 1
ATOM 793 C CA . ARG A 1 93 ? -12.567 -2.242 34.879 1.00 96.62 93 ARG A CA 1
ATOM 794 C C . ARG A 1 93 ? -12.258 -1.371 33.667 1.00 96.62 93 ARG A C 1
ATOM 796 O O . ARG A 1 93 ? -11.101 -1.282 33.264 1.00 96.62 93 ARG A O 1
ATOM 803 N N . GLN A 1 94 ? -13.275 -0.723 33.098 1.00 96.75 94 GLN A N 1
ATOM 804 C CA . GLN A 1 94 ? -13.087 0.211 31.988 1.00 96.75 94 GLN A CA 1
ATOM 805 C C . GLN A 1 94 ? -12.223 1.399 32.412 1.00 96.75 94 GLN A C 1
ATOM 807 O O . GLN A 1 94 ? -11.277 1.749 31.709 1.00 96.75 94 GLN A O 1
ATOM 812 N N . TYR A 1 95 ? -12.488 1.975 33.584 1.00 96.62 95 TYR A N 1
ATOM 813 C CA . TYR A 1 95 ? -11.664 3.041 34.142 1.00 96.62 95 TYR A CA 1
ATOM 814 C C . TYR A 1 95 ? -10.210 2.596 34.331 1.00 96.62 95 TYR A C 1
ATOM 816 O O . TYR A 1 95 ? -9.313 3.272 33.846 1.00 96.62 95 TYR A O 1
ATOM 824 N N . ASP A 1 96 ? -9.962 1.439 34.946 1.00 95.25 96 ASP A N 1
ATOM 825 C CA . ASP A 1 96 ? -8.607 0.927 35.183 1.00 95.25 96 ASP A CA 1
ATOM 826 C C . ASP A 1 96 ? -7.844 0.655 33.870 1.00 95.25 96 ASP A C 1
ATOM 828 O O . ASP A 1 96 ? -6.620 0.809 33.806 1.00 95.25 96 ASP A O 1
ATOM 832 N N . LEU A 1 97 ? -8.556 0.269 32.803 1.00 95.56 97 LEU A N 1
ATOM 833 C CA . LEU A 1 97 ? -7.990 0.139 31.460 1.00 95.56 97 LEU A CA 1
ATOM 834 C C . LEU A 1 97 ? -7.605 1.509 30.884 1.00 95.56 97 LEU A C 1
ATOM 836 O O . LEU A 1 97 ? -6.482 1.677 30.405 1.00 95.56 97 LEU A O 1
ATOM 840 N N . TYR A 1 98 ? -8.516 2.485 30.935 1.00 94.50 98 TYR A N 1
ATOM 841 C CA . TYR A 1 98 ? -8.303 3.810 30.348 1.00 94.50 98 TYR A CA 1
ATOM 842 C C . TYR A 1 98 ? -7.356 4.702 31.153 1.00 94.50 98 TYR A C 1
ATOM 844 O O . TYR A 1 98 ? -6.626 5.491 30.556 1.00 94.50 98 TYR A O 1
ATOM 852 N N . ALA A 1 99 ? -7.287 4.529 32.472 1.00 95.75 99 ALA A N 1
ATOM 853 C CA . ALA A 1 99 ? -6.424 5.295 33.364 1.00 95.75 99 ALA A CA 1
ATOM 854 C C . ALA A 1 99 ? -4.945 5.176 32.972 1.00 95.75 99 ALA A C 1
ATOM 856 O O . ALA A 1 99 ? -4.220 6.165 33.002 1.00 95.75 99 ALA A O 1
ATOM 857 N N . LYS A 1 100 ? -4.505 3.995 32.515 1.00 95.00 100 LYS A N 1
ATOM 858 C CA . LYS A 1 100 ? -3.128 3.781 32.035 1.00 95.00 100 LYS A CA 1
ATOM 859 C C . LYS A 1 100 ? -2.816 4.615 30.793 1.00 95.00 100 LYS A C 1
ATOM 861 O O . LYS A 1 100 ? -1.728 5.170 30.677 1.00 95.00 100 LYS A O 1
ATOM 866 N N . TYR A 1 101 ? -3.767 4.704 29.862 1.00 94.44 101 TYR A N 1
ATOM 867 C CA . TYR A 1 101 ? -3.611 5.510 28.650 1.00 94.44 101 TYR A CA 1
ATOM 868 C C . TYR A 1 101 ? -3.681 7.004 28.956 1.00 94.44 101 TYR A C 1
ATOM 870 O O . TYR A 1 101 ? -2.913 7.773 28.386 1.00 94.44 101 TYR A O 1
ATOM 878 N N . GLN A 1 102 ? -4.566 7.406 29.870 1.00 93.56 102 GLN A N 1
ATOM 879 C CA . GLN A 1 102 ? -4.634 8.780 30.348 1.00 93.56 102 GLN A CA 1
ATOM 880 C C . GLN A 1 102 ? -3.310 9.194 30.998 1.00 93.56 102 GLN A C 1
ATOM 882 O O . GLN A 1 102 ? -2.730 10.186 30.570 1.00 93.56 102 GLN A O 1
ATOM 887 N N . GLN A 1 103 ? -2.793 8.400 31.941 1.00 95.12 103 GLN A N 1
ATOM 888 C CA . GLN A 1 103 ? -1.510 8.660 32.594 1.00 95.12 103 GLN A CA 1
ATOM 889 C C . GLN A 1 103 ? -0.375 8.769 31.569 1.00 95.12 103 GLN A C 1
ATOM 891 O O . GLN A 1 103 ? 0.412 9.706 31.618 1.00 95.12 103 GLN A O 1
ATOM 896 N N . TYR A 1 104 ? -0.316 7.855 30.598 1.00 94.88 104 TYR A N 1
ATOM 897 C CA . TYR A 1 104 ? 0.675 7.929 29.526 1.00 94.88 104 TYR A CA 1
ATOM 898 C C . TYR A 1 104 ? 0.583 9.242 28.733 1.00 94.88 104 TYR A C 1
ATOM 900 O O . TYR A 1 104 ? 1.601 9.885 28.488 1.00 94.88 104 TYR A O 1
ATOM 908 N N . LEU A 1 105 ? -0.619 9.662 28.328 1.00 94.00 105 LEU A N 1
ATOM 909 C CA . LEU A 1 105 ? -0.792 10.906 27.574 1.00 94.00 105 LEU A CA 1
ATOM 910 C C . LEU A 1 105 ? -0.472 12.145 28.417 1.00 94.00 105 LEU A C 1
ATOM 912 O O . LEU A 1 105 ? 0.067 13.109 27.883 1.00 94.00 105 LEU A O 1
ATOM 916 N N . GLU A 1 106 ? -0.770 12.117 29.714 1.00 92.31 106 GLU A N 1
ATOM 917 C CA . GLU A 1 106 ? -0.373 13.163 30.659 1.00 92.31 106 GLU A CA 1
ATOM 918 C C . GLU A 1 106 ? 1.153 13.223 30.821 1.00 92.31 106 GLU A C 1
ATOM 920 O O . GLU A 1 106 ? 1.721 14.311 30.796 1.00 92.31 106 GLU A O 1
ATOM 925 N N . GLU A 1 107 ? 1.845 12.083 30.898 1.00 93.81 107 GLU A N 1
ATOM 926 C CA . GLU A 1 107 ? 3.315 12.027 30.918 1.00 93.81 107 GLU A CA 1
ATOM 927 C C . GLU A 1 107 ? 3.932 12.561 29.618 1.00 93.81 107 GLU A C 1
ATOM 929 O O . GLU A 1 107 ? 4.937 13.272 29.653 1.00 93.81 107 GLU A O 1
ATOM 934 N N . VAL A 1 108 ? 3.340 12.243 28.462 1.00 92.12 108 VAL A N 1
ATOM 935 C CA . VAL A 1 108 ? 3.762 12.807 27.169 1.00 92.12 108 VAL A CA 1
ATOM 936 C C . VAL A 1 108 ? 3.551 14.321 27.153 1.00 92.12 108 VAL A C 1
ATOM 938 O O . VAL A 1 108 ? 4.433 15.048 26.702 1.00 92.12 108 VAL A O 1
ATOM 941 N N . LEU A 1 109 ? 2.420 14.798 27.679 1.00 92.38 109 LEU A N 1
ATOM 942 C CA . LEU A 1 109 ? 2.116 16.223 27.784 1.00 92.38 109 LEU A CA 1
ATOM 943 C C . LEU A 1 109 ? 3.101 16.951 28.712 1.00 92.38 109 LEU A C 1
ATOM 945 O O . LEU A 1 109 ? 3.528 18.050 28.390 1.00 92.38 109 LEU A O 1
ATOM 949 N N . GLN A 1 110 ? 3.520 16.338 29.821 1.00 89.94 110 GLN A N 1
ATOM 950 C CA . GLN A 1 110 ? 4.520 16.917 30.731 1.00 89.94 110 GLN A CA 1
ATOM 951 C C . GLN A 1 110 ? 5.905 17.072 30.094 1.00 89.94 110 GLN A C 1
ATOM 953 O O . GLN A 1 110 ? 6.661 17.953 30.485 1.00 89.94 110 GLN A O 1
ATOM 958 N N . ARG A 1 111 ? 6.247 16.216 29.125 1.00 89.75 111 ARG A N 1
ATOM 959 C CA . ARG A 1 111 ? 7.504 16.294 28.359 1.00 89.75 111 ARG A CA 1
ATOM 960 C C . ARG A 1 111 ? 7.405 17.231 27.154 1.00 89.75 111 ARG A C 1
ATOM 962 O O . ARG A 1 111 ? 8.319 17.273 26.335 1.00 89.75 111 ARG A O 1
ATOM 969 N N . ASN A 1 112 ? 6.277 17.916 26.989 1.00 86.06 112 ASN A N 1
ATOM 970 C CA . ASN A 1 112 ? 6.078 18.848 25.897 1.00 86.06 112 ASN A CA 1
ATOM 971 C C . ASN A 1 112 ? 6.782 20.175 26.199 1.00 86.06 112 ASN A C 1
ATOM 973 O O . ASN A 1 112 ? 6.183 21.097 26.741 1.00 86.06 112 ASN A O 1
ATOM 977 N N . ASP A 1 113 ? 8.049 20.275 25.806 1.00 78.25 113 ASP A N 1
ATOM 978 C CA . ASP A 1 113 ? 8.883 21.460 26.047 1.00 78.25 113 ASP A CA 1
ATOM 979 C C . ASP A 1 113 ? 8.432 22.713 25.265 1.00 78.25 113 ASP A C 1
ATOM 981 O O . ASP A 1 113 ? 8.956 23.803 25.487 1.00 78.25 113 ASP A O 1
ATOM 985 N N . CYS A 1 114 ? 7.511 22.579 24.304 1.00 76.25 114 CYS A N 1
ATOM 986 C CA . CYS A 1 114 ? 7.174 23.631 23.337 1.00 76.25 114 CYS A CA 1
ATOM 987 C C . CYS A 1 114 ? 5.729 24.144 23.437 1.00 76.25 114 CYS A C 1
ATOM 989 O O . CYS A 1 114 ? 5.295 24.852 22.528 1.00 76.25 114 CYS A O 1
ATOM 991 N N . ASP A 1 115 ? 4.973 23.762 24.476 1.00 77.38 115 ASP A N 1
ATOM 992 C CA . ASP A 1 115 ? 3.536 24.065 24.620 1.00 77.38 115 ASP A CA 1
ATOM 993 C C . ASP A 1 115 ? 2.704 23.727 23.357 1.00 77.38 115 ASP A C 1
ATOM 995 O O . ASP A 1 115 ? 1.637 24.292 23.118 1.00 77.38 115 ASP A O 1
ATOM 999 N N . GLU A 1 116 ? 3.167 22.778 22.525 1.00 84.75 116 GLU A N 1
ATOM 1000 C CA . GLU A 1 116 ? 2.517 22.433 21.243 1.00 84.75 116 GLU A CA 1
ATOM 1001 C C . GLU A 1 116 ? 1.113 21.828 21.453 1.00 84.75 116 GLU A C 1
ATOM 1003 O O . GLU A 1 116 ? 0.246 21.885 20.582 1.00 84.75 116 GLU A O 1
ATOM 1008 N N . TYR A 1 117 ? 0.879 21.262 22.634 1.00 90.56 117 TYR A N 1
ATOM 1009 C CA . TYR A 1 117 ? -0.334 20.565 23.032 1.00 90.56 117 TYR A CA 1
ATOM 1010 C C . TYR A 1 117 ? -0.718 21.087 24.410 1.00 90.56 117 TYR A C 1
ATOM 1012 O O . TYR A 1 117 ? 0.130 21.129 25.300 1.00 90.56 117 TYR A O 1
ATOM 1020 N N . GLN A 1 118 ? -1.986 21.453 24.590 1.00 90.69 118 GLN A N 1
ATOM 1021 C CA . GLN A 1 118 ? -2.513 21.927 25.873 1.00 90.69 118 GLN A CA 1
ATOM 1022 C C . GLN A 1 118 ? -3.290 20.832 26.606 1.00 90.69 118 GLN A C 1
ATOM 1024 O O . GLN A 1 118 ? -3.514 20.911 27.812 1.00 90.69 118 GLN A O 1
ATOM 1029 N N . SER A 1 119 ? -3.705 19.792 25.882 1.00 91.94 119 SER A N 1
ATOM 1030 C CA . SER A 1 119 ? -4.446 18.664 26.424 1.00 91.94 119 SER A CA 1
ATOM 1031 C C . SER A 1 119 ? -4.080 17.345 25.732 1.00 91.94 119 SER A C 1
ATOM 1033 O O . SER A 1 119 ? -3.686 17.340 24.560 1.00 91.94 119 SER A O 1
ATOM 1035 N N . PRO A 1 120 ? -4.308 16.188 26.389 1.00 91.75 120 PRO A N 1
ATOM 1036 C CA . PRO A 1 120 ? -4.208 14.871 25.751 1.00 91.75 120 PRO A CA 1
ATOM 1037 C C . PRO A 1 120 ? -5.019 14.748 24.452 1.00 91.75 120 PRO A C 1
ATOM 1039 O O . PRO A 1 120 ? -4.658 13.998 23.544 1.00 91.75 120 PRO A O 1
ATOM 1042 N N . ARG A 1 121 ? -6.121 15.502 24.340 1.00 92.56 121 ARG A N 1
ATOM 1043 C CA . ARG A 1 121 ? -6.975 15.521 23.151 1.00 92.56 121 ARG A CA 1
ATOM 1044 C C . ARG A 1 121 ? -6.256 16.107 21.937 1.00 92.56 121 ARG A C 1
ATOM 1046 O O . ARG A 1 121 ? -6.449 15.590 20.836 1.00 92.56 121 ARG A O 1
ATOM 1053 N N . ASP A 1 122 ? -5.420 17.123 22.130 1.00 93.12 122 ASP A N 1
ATOM 1054 C CA . ASP A 1 122 ? -4.669 17.764 21.044 1.00 93.12 122 ASP A CA 1
ATOM 1055 C C . ASP A 1 122 ? -3.648 16.787 20.454 1.00 93.12 122 ASP A C 1
ATOM 1057 O O . ASP A 1 122 ? -3.535 16.660 19.233 1.00 93.12 122 ASP A O 1
ATOM 1061 N N . ILE A 1 123 ? -2.989 16.004 21.318 1.00 92.75 123 ILE A N 1
ATOM 1062 C CA . ILE A 1 123 ? -2.063 14.933 20.925 1.00 92.75 123 ILE A CA 1
ATOM 1063 C C . ILE A 1 123 ? -2.791 13.893 20.062 1.00 92.75 123 ILE A C 1
ATOM 1065 O O . ILE A 1 123 ? -2.309 13.521 18.991 1.00 92.75 123 ILE A O 1
ATOM 1069 N N . ILE A 1 124 ? -3.979 13.448 20.487 1.00 94.12 124 ILE A N 1
ATOM 1070 C CA . ILE A 1 124 ? -4.785 12.472 19.737 1.00 94.12 124 ILE A CA 1
ATOM 1071 C C . ILE A 1 124 ? -5.204 13.040 18.375 1.00 94.12 124 ILE A C 1
ATOM 1073 O O . ILE A 1 124 ? -5.087 12.357 17.356 1.00 94.12 124 ILE A O 1
ATOM 1077 N N . GLN A 1 125 ? -5.676 14.289 18.325 1.00 95.12 125 GLN A N 1
ATOM 1078 C CA . GLN A 1 125 ? -6.065 14.936 17.068 1.00 95.12 125 GLN A CA 1
ATOM 1079 C C . GLN A 1 125 ? -4.882 15.083 16.111 1.00 95.12 125 GLN A C 1
ATOM 1081 O O . GLN A 1 125 ? -5.003 14.784 14.916 1.00 95.12 125 GLN A O 1
ATOM 1086 N N . ARG A 1 126 ? -3.721 15.488 16.631 1.00 93.69 126 ARG A N 1
ATOM 1087 C CA . ARG A 1 126 ? -2.487 15.578 15.857 1.00 93.69 126 ARG A CA 1
ATOM 1088 C C . ARG A 1 126 ? -2.069 14.217 15.326 1.00 93.69 126 ARG A C 1
ATOM 1090 O O . ARG A 1 126 ? -1.778 14.105 14.138 1.00 93.69 126 ARG A O 1
ATOM 1097 N N . TRP A 1 127 ? -2.082 13.186 16.167 1.00 94.19 127 TRP A N 1
ATOM 1098 C CA . TRP A 1 127 ? -1.756 11.826 15.755 1.00 94.19 127 TRP A CA 1
ATOM 1099 C C . TRP A 1 127 ? -2.700 11.320 14.662 1.00 94.19 127 TRP A C 1
ATOM 1101 O O . TRP A 1 127 ? -2.221 10.800 13.659 1.00 94.19 127 TRP A O 1
ATOM 1111 N N . ASN A 1 128 ? -4.014 11.538 14.790 1.00 96.44 128 ASN A N 1
ATOM 1112 C CA . ASN A 1 128 ? -4.987 11.172 13.754 1.00 96.44 128 ASN A CA 1
ATOM 1113 C C . ASN A 1 128 ? -4.669 11.867 12.424 1.00 96.44 128 ASN A C 1
ATOM 1115 O O . ASN A 1 128 ? -4.581 11.214 11.385 1.00 96.44 128 ASN A O 1
ATOM 1119 N N . THR A 1 129 ? -4.404 13.175 12.471 1.00 96.50 129 THR A N 1
ATOM 1120 C CA . THR A 1 129 ? -4.040 13.964 11.285 1.00 96.50 129 THR A CA 1
ATOM 1121 C C . THR A 1 129 ? -2.753 13.444 10.643 1.00 96.50 129 THR A C 1
ATOM 1123 O O . THR A 1 129 ? -2.694 13.247 9.430 1.00 96.50 129 THR A O 1
ATOM 1126 N N . LEU A 1 130 ? -1.715 13.178 11.444 1.00 97.25 130 LEU A N 1
ATOM 1127 C CA . LEU A 1 130 ? -0.448 12.622 10.967 1.00 97.25 130 LEU A CA 1
ATOM 1128 C C . LEU A 1 130 ? -0.622 11.212 10.401 1.00 97.25 130 LEU A C 1
ATOM 1130 O O . LEU A 1 130 ? -0.007 10.885 9.387 1.00 97.25 130 LEU A O 1
ATOM 1134 N N . GLN A 1 131 ? -1.466 10.381 11.007 1.00 98.06 131 GLN A N 1
ATOM 1135 C CA . GLN A 1 131 ? -1.757 9.039 10.519 1.00 98.06 131 GLN A CA 1
ATOM 1136 C C . GLN A 1 131 ? -2.459 9.092 9.155 1.00 98.06 131 GLN A C 1
ATOM 1138 O O . GLN A 1 131 ? -2.068 8.379 8.228 1.00 98.06 131 GLN A O 1
ATOM 1143 N N . GLU A 1 132 ? -3.471 9.947 9.006 1.00 97.75 132 GLU A N 1
ATOM 1144 C CA . GLU A 1 132 ? -4.166 10.160 7.734 1.00 97.75 132 GLU A CA 1
ATOM 1145 C C . GLU A 1 132 ? -3.220 10.70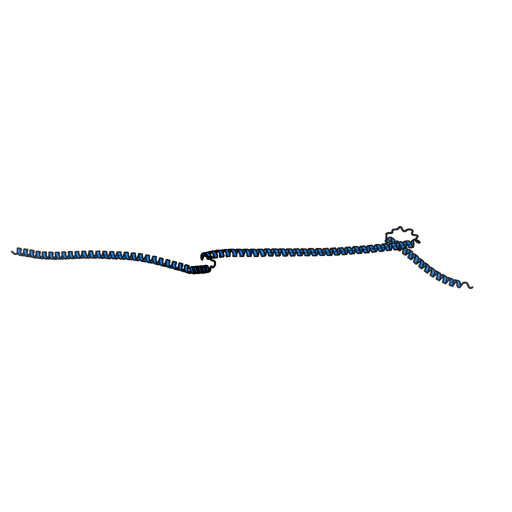9 6.669 1.00 97.75 132 GLU A C 1
ATOM 1147 O O . GLU A 1 132 ? -3.150 10.166 5.563 1.00 97.75 132 GLU A O 1
ATOM 1152 N N . ASN A 1 133 ? -2.425 11.719 7.021 1.00 97.81 133 ASN A N 1
ATOM 1153 C CA . ASN A 1 133 ? -1.438 12.296 6.122 1.00 97.81 133 ASN A CA 1
ATOM 1154 C C . ASN A 1 133 ? -0.402 11.250 5.683 1.00 97.81 133 ASN A C 1
ATOM 1156 O O . ASN A 1 133 ? -0.125 11.120 4.493 1.00 97.81 133 ASN A O 1
ATOM 1160 N N . THR A 1 134 ? 0.086 10.424 6.612 1.00 98.06 134 THR A N 1
ATOM 1161 C CA . THR A 1 134 ? 1.025 9.334 6.318 1.00 98.06 134 THR A CA 1
ATOM 1162 C C . THR A 1 134 ? 0.425 8.340 5.328 1.00 98.06 134 THR A C 1
ATOM 1164 O O . THR A 1 134 ? 1.093 7.965 4.364 1.00 98.06 134 THR A O 1
ATOM 1167 N N . LYS A 1 135 ? -0.847 7.949 5.495 1.00 97.69 135 LYS A N 1
ATOM 1168 C CA . LYS A 1 135 ? -1.539 7.066 4.539 1.00 97.69 135 LYS A CA 1
ATOM 1169 C C . LYS A 1 135 ? -1.614 7.698 3.147 1.00 97.69 135 LYS A C 1
ATOM 1171 O O . LYS A 1 135 ? -1.374 7.014 2.151 1.00 97.69 135 LYS A O 1
ATOM 1176 N N . VAL A 1 136 ? -1.930 8.992 3.060 1.00 98.06 136 VAL A N 1
ATOM 1177 C CA . VAL A 1 136 ? -1.977 9.725 1.783 1.00 98.06 136 VAL A CA 1
ATOM 1178 C C . VAL A 1 136 ? -0.591 9.791 1.137 1.00 98.06 136 VAL A C 1
ATOM 1180 O O . VAL A 1 136 ? -0.454 9.459 -0.042 1.00 98.06 136 VAL A O 1
ATOM 1183 N N . LEU A 1 137 ? 0.446 10.143 1.900 1.00 98.25 137 LEU A N 1
ATOM 1184 C CA . LEU A 1 137 ? 1.824 10.210 1.412 1.00 98.25 137 LEU A CA 1
ATOM 1185 C C . LEU A 1 137 ? 2.339 8.846 0.943 1.00 98.25 137 LEU A C 1
ATOM 1187 O O . LEU A 1 137 ? 2.962 8.766 -0.112 1.00 98.25 137 LEU A O 1
ATOM 1191 N N . GLN A 1 138 ? 2.038 7.762 1.663 1.00 98.38 138 GLN A N 1
ATOM 1192 C CA . GLN A 1 138 ? 2.408 6.403 1.255 1.00 98.38 138 GLN A CA 1
ATOM 1193 C C . GLN A 1 138 ? 1.740 5.997 -0.064 1.00 98.38 138 GLN A C 1
ATOM 1195 O O . GLN A 1 138 ? 2.407 5.466 -0.957 1.00 98.38 138 GLN A O 1
ATOM 1200 N N . ARG A 1 139 ? 0.446 6.299 -0.236 1.00 98.12 139 ARG A N 1
ATOM 1201 C CA . ARG A 1 139 ? -0.253 6.078 -1.513 1.00 98.12 139 ARG A CA 1
ATOM 1202 C C . ARG A 1 139 ? 0.388 6.884 -2.638 1.00 98.12 139 ARG A C 1
ATOM 1204 O O . ARG A 1 139 ? 0.652 6.334 -3.704 1.00 98.12 139 ARG A O 1
ATOM 1211 N N . ARG A 1 140 ? 0.687 8.164 -2.396 1.00 98.06 140 ARG A N 1
ATOM 1212 C CA . ARG A 1 140 ? 1.313 9.032 -3.401 1.00 98.06 140 ARG A CA 1
ATOM 1213 C C . ARG A 1 140 ? 2.716 8.560 -3.775 1.00 98.06 140 ARG A C 1
ATOM 1215 O O . ARG A 1 140 ? 3.047 8.550 -4.955 1.00 98.06 140 ARG A O 1
ATOM 1222 N N . LYS A 1 141 ? 3.517 8.137 -2.796 1.00 98.12 141 LYS A N 1
ATOM 1223 C CA . LYS A 1 141 ? 4.838 7.541 -3.021 1.00 98.12 141 LYS A CA 1
ATOM 1224 C C . LYS A 1 141 ? 4.732 6.319 -3.932 1.00 98.12 141 LYS A C 1
ATOM 1226 O O . LYS A 1 141 ? 5.425 6.268 -4.939 1.00 98.12 141 LYS A O 1
ATOM 1231 N N . THR A 1 142 ? 3.821 5.399 -3.617 1.00 98.25 142 THR A N 1
ATOM 1232 C CA . THR A 1 142 ? 3.605 4.177 -4.409 1.00 98.25 142 THR A CA 1
ATOM 1233 C C . THR A 1 142 ? 3.239 4.515 -5.859 1.00 98.25 142 THR A C 1
ATOM 1235 O O . THR A 1 142 ? 3.846 3.996 -6.791 1.00 98.25 142 THR A O 1
ATOM 1238 N N . GLN A 1 143 ? 2.323 5.469 -6.067 1.00 98.38 143 GLN A N 1
ATOM 1239 C CA . GLN A 1 143 ? 1.959 5.945 -7.410 1.00 98.38 143 GLN A CA 1
ATOM 1240 C C . GLN A 1 143 ? 3.159 6.518 -8.179 1.00 98.38 143 GLN A C 1
ATOM 1242 O O . GLN A 1 143 ? 3.351 6.205 -9.353 1.00 98.38 143 GLN A O 1
ATOM 1247 N N . LEU A 1 144 ? 3.978 7.347 -7.524 1.00 98.38 144 LEU A N 1
ATOM 1248 C CA . LEU A 1 144 ? 5.166 7.939 -8.142 1.00 98.38 144 LEU A CA 1
ATOM 1249 C C . LEU A 1 144 ? 6.228 6.883 -8.477 1.00 98.38 144 LEU A C 1
ATOM 1251 O O . LEU A 1 144 ? 6.884 6.991 -9.510 1.00 98.38 144 LEU A O 1
ATOM 1255 N N . GLU A 1 145 ? 6.393 5.854 -7.645 1.00 98.31 145 GLU A N 1
ATOM 1256 C CA . GLU A 1 145 ? 7.298 4.732 -7.917 1.00 98.31 145 GLU A CA 1
ATOM 1257 C C . GLU A 1 145 ? 6.839 3.923 -9.142 1.00 98.31 145 GLU A C 1
ATOM 1259 O O . GLU A 1 145 ? 7.654 3.607 -10.014 1.00 98.31 145 GLU A O 1
ATOM 1264 N N . GLU A 1 146 ? 5.535 3.667 -9.275 1.00 98.31 146 GLU A N 1
ATOM 1265 C CA . GLU A 1 146 ? 4.952 3.025 -10.459 1.00 98.31 146 GLU A CA 1
ATOM 1266 C C . GLU A 1 146 ? 5.108 3.880 -11.727 1.00 98.31 146 GLU A C 1
ATOM 1268 O O . GLU A 1 146 ? 5.469 3.374 -12.793 1.00 98.31 146 GLU A O 1
ATOM 1273 N N . GLU A 1 147 ? 4.848 5.188 -11.645 1.00 98.31 147 GLU A N 1
ATOM 1274 C CA . GLU A 1 147 ? 5.071 6.133 -12.748 1.00 98.31 147 GLU A CA 1
ATOM 1275 C C . GLU A 1 147 ? 6.546 6.200 -13.153 1.00 98.31 147 GLU A C 1
ATOM 1277 O O . GLU A 1 147 ? 6.861 6.152 -14.345 1.00 98.31 147 GLU A O 1
ATOM 1282 N N . LEU A 1 148 ? 7.460 6.241 -12.183 1.00 98.31 148 LEU A N 1
ATOM 1283 C CA . LEU A 1 148 ? 8.897 6.225 -12.433 1.00 98.31 148 LEU A CA 1
ATOM 1284 C C . LEU A 1 148 ? 9.317 4.940 -13.152 1.00 98.31 148 LEU A C 1
ATOM 1286 O O . LEU A 1 148 ? 10.080 5.007 -14.118 1.00 98.31 148 LEU A O 1
ATOM 1290 N N . LEU A 1 149 ? 8.817 3.782 -12.714 1.00 98.19 149 LEU A N 1
ATOM 1291 C CA . LEU A 1 149 ? 9.106 2.499 -13.352 1.00 98.19 149 LEU A CA 1
ATOM 1292 C C . LEU A 1 149 ? 8.573 2.460 -14.791 1.00 98.19 149 LEU A C 1
ATOM 1294 O O . LEU A 1 149 ? 9.311 2.097 -15.710 1.00 98.19 149 LEU A O 1
ATOM 1298 N N . ARG A 1 150 ? 7.331 2.912 -15.014 1.00 98.19 150 ARG A N 1
ATOM 1299 C CA . ARG A 1 150 ? 6.741 3.037 -16.358 1.00 98.19 150 ARG A CA 1
ATOM 1300 C C . ARG A 1 150 ? 7.574 3.946 -17.262 1.00 98.19 150 ARG A C 1
ATOM 1302 O O . ARG A 1 150 ? 7.883 3.570 -18.394 1.00 98.19 150 ARG A O 1
ATOM 1309 N N . ASN A 1 151 ? 7.992 5.105 -16.758 1.00 98.25 151 ASN A N 1
ATOM 1310 C CA . ASN A 1 151 ? 8.803 6.061 -17.509 1.00 98.25 151 ASN A CA 1
ATOM 1311 C C . ASN A 1 151 ? 10.198 5.514 -17.828 1.00 98.25 151 ASN A C 1
ATOM 1313 O O . ASN A 1 151 ? 10.656 5.654 -18.962 1.00 98.25 151 ASN A O 1
ATOM 1317 N N . LYS A 1 152 ? 10.855 4.835 -16.877 1.00 98.19 152 LYS A N 1
ATOM 1318 C CA . LYS A 1 152 ? 12.142 4.157 -17.111 1.00 98.19 152 LYS A CA 1
ATOM 1319 C C . LYS A 1 152 ? 12.026 3.090 -18.198 1.00 98.19 152 LYS A C 1
ATOM 1321 O O . LYS A 1 152 ? 12.849 3.070 -19.111 1.00 98.19 152 LYS A O 1
ATOM 1326 N N . ASN A 1 153 ? 10.987 2.258 -18.147 1.00 98.12 153 ASN A N 1
ATOM 1327 C CA . ASN A 1 153 ? 10.750 1.223 -19.155 1.00 98.12 153 ASN A CA 1
ATOM 1328 C C . ASN A 1 153 ? 10.485 1.831 -20.540 1.00 98.12 153 ASN A C 1
ATOM 1330 O O . ASN A 1 153 ? 11.088 1.409 -21.526 1.00 98.12 153 ASN A O 1
ATOM 1334 N N . SER A 1 154 ? 9.651 2.873 -20.613 1.00 98.25 154 SER A N 1
ATOM 1335 C CA . SER A 1 154 ? 9.376 3.607 -21.856 1.00 98.25 154 SER A CA 1
ATOM 1336 C C . SER A 1 154 ? 10.639 4.249 -22.440 1.00 98.25 154 SER A C 1
ATOM 1338 O O . SER A 1 154 ? 10.904 4.138 -23.639 1.00 98.25 154 SER A O 1
ATOM 1340 N N . LEU A 1 155 ? 11.470 4.870 -21.597 1.00 98.25 155 LEU A N 1
ATOM 1341 C CA . LEU A 1 155 ? 12.740 5.459 -22.013 1.00 98.25 155 LEU A CA 1
ATOM 1342 C C . LEU A 1 155 ? 13.716 4.397 -22.533 1.00 98.25 155 LEU A C 1
ATOM 1344 O O . LEU A 1 155 ? 14.325 4.604 -23.581 1.00 98.25 155 LEU A O 1
ATOM 1348 N N . ASN A 1 156 ? 13.844 3.264 -21.841 1.00 98.19 156 ASN A N 1
ATOM 1349 C CA . ASN A 1 156 ? 14.701 2.160 -22.272 1.00 98.19 156 ASN A CA 1
ATOM 1350 C C . ASN A 1 156 ? 14.250 1.587 -23.618 1.00 98.19 156 ASN A C 1
ATOM 1352 O O . ASN A 1 156 ? 15.082 1.406 -24.502 1.00 98.19 156 ASN A O 1
ATOM 1356 N N . MET A 1 157 ? 12.944 1.401 -23.819 1.00 98.12 157 MET A N 1
ATOM 1357 C CA . MET A 1 157 ? 12.397 0.951 -25.101 1.00 98.12 157 MET A CA 1
ATOM 1358 C C . MET A 1 157 ? 12.707 1.946 -26.230 1.00 98.12 157 MET A C 1
ATOM 1360 O O . MET A 1 157 ? 13.160 1.559 -27.306 1.00 98.12 157 MET A O 1
ATOM 1364 N N . LYS A 1 158 ? 12.532 3.252 -25.982 1.00 98.12 158 LYS A N 1
ATOM 1365 C CA . LYS A 1 158 ? 12.887 4.300 -26.955 1.00 98.12 158 LYS A CA 1
ATOM 1366 C C . LYS A 1 158 ? 14.385 4.317 -27.265 1.00 98.12 158 LYS A C 1
ATOM 1368 O O . LYS A 1 158 ? 14.750 4.465 -28.429 1.00 98.12 158 LYS A O 1
ATOM 1373 N N . ARG A 1 159 ? 15.245 4.145 -26.255 1.00 98.12 159 ARG A N 1
ATOM 1374 C CA . ARG A 1 159 ? 16.704 4.042 -26.429 1.00 98.12 159 ARG A CA 1
ATOM 1375 C C . ARG A 1 159 ? 17.082 2.825 -27.260 1.00 98.12 159 ARG A C 1
ATOM 1377 O O . ARG A 1 159 ? 17.854 2.974 -28.196 1.00 98.12 159 ARG A O 1
ATOM 1384 N N . GLN A 1 160 ? 16.504 1.661 -26.970 1.00 98.06 160 GLN A N 1
ATOM 1385 C CA . GLN A 1 160 ? 16.741 0.444 -27.742 1.00 98.06 160 GLN A CA 1
ATOM 1386 C C . GLN A 1 160 ? 16.316 0.626 -29.201 1.00 98.06 160 GLN A C 1
ATOM 1388 O O . GLN A 1 160 ? 17.097 0.337 -30.101 1.00 98.06 160 GLN A O 1
ATOM 1393 N N . LYS A 1 161 ? 15.124 1.188 -29.444 1.00 98.00 161 LYS A N 1
ATOM 1394 C CA . LYS A 1 161 ? 14.653 1.486 -30.802 1.00 98.00 161 LYS A CA 1
ATOM 1395 C C . LYS A 1 161 ? 15.617 2.412 -31.549 1.00 98.00 161 LYS A C 1
ATOM 1397 O O . LYS A 1 161 ? 15.949 2.135 -32.694 1.00 98.00 161 LYS A O 1
ATOM 1402 N N . LYS A 1 162 ? 16.082 3.486 -30.901 1.00 97.94 162 LYS A N 1
ATOM 1403 C CA . LYS A 1 162 ? 17.036 4.429 -31.502 1.00 97.94 162 LYS A CA 1
ATOM 1404 C C . LYS A 1 162 ? 18.414 3.816 -31.736 1.00 97.94 162 LYS A C 1
ATOM 1406 O O . LYS A 1 162 ? 19.036 4.123 -32.744 1.00 97.94 162 LYS A O 1
ATOM 1411 N N . ASN A 1 163 ? 18.871 2.943 -30.843 1.00 98.00 163 ASN A N 1
ATOM 1412 C CA . ASN A 1 163 ? 20.120 2.216 -31.028 1.00 98.00 163 ASN A CA 1
ATOM 1413 C C . ASN A 1 163 ? 20.040 1.274 -32.234 1.00 98.00 163 ASN A C 1
ATOM 1415 O O . ASN A 1 163 ? 20.933 1.289 -33.070 1.00 98.00 163 ASN A O 1
ATOM 1419 N N . ASN A 1 164 ? 18.945 0.518 -32.362 1.00 97.75 164 ASN A N 1
ATOM 1420 C CA . ASN A 1 164 ? 18.719 -0.349 -33.518 1.00 97.75 164 ASN A CA 1
ATOM 1421 C C . ASN A 1 164 ? 18.681 0.464 -34.820 1.00 97.75 164 ASN A C 1
ATOM 1423 O O . ASN A 1 164 ? 19.403 0.142 -35.751 1.00 97.75 164 ASN A O 1
ATOM 1427 N N . GLU A 1 165 ? 17.936 1.573 -34.845 1.00 98.19 165 GLU A N 1
ATOM 1428 C CA . GLU A 1 165 ? 17.886 2.486 -35.998 1.00 98.19 165 GLU A CA 1
ATOM 1429 C C . GLU A 1 165 ? 19.278 3.035 -36.359 1.00 98.19 165 GLU A C 1
ATOM 1431 O O . GLU A 1 165 ? 19.631 3.109 -37.532 1.00 98.19 165 GLU A O 1
ATOM 1436 N N . SER A 1 166 ? 20.101 3.378 -35.363 1.00 98.12 166 SER A N 1
ATOM 1437 C CA . SER A 1 166 ? 21.478 3.829 -35.592 1.00 98.12 166 SER A CA 1
ATOM 1438 C C . SER A 1 166 ? 22.361 2.735 -36.192 1.00 98.12 166 SER A C 1
ATOM 1440 O O . SER A 1 166 ? 23.194 3.037 -37.043 1.00 98.12 166 SER A O 1
ATOM 1442 N N . VAL A 1 167 ? 22.203 1.484 -35.752 1.00 98.12 167 VAL A N 1
ATOM 1443 C CA . VAL A 1 167 ? 22.936 0.335 -36.306 1.00 98.12 167 VAL A CA 1
ATOM 1444 C C . VAL A 1 167 ? 22.487 0.058 -37.740 1.00 98.12 167 VAL A C 1
ATOM 1446 O O . VAL A 1 167 ? 23.333 -0.129 -38.610 1.00 98.12 167 VAL A O 1
ATOM 1449 N N . ASP A 1 168 ? 21.182 0.104 -38.010 1.00 98.12 168 ASP A N 1
ATOM 1450 C CA . ASP A 1 168 ? 20.630 -0.084 -39.354 1.00 98.12 168 ASP A CA 1
ATOM 1451 C C . ASP A 1 168 ? 21.154 0.985 -40.326 1.00 98.12 168 ASP A C 1
ATOM 1453 O O . ASP A 1 168 ? 21.614 0.659 -41.421 1.00 98.12 168 ASP A O 1
ATOM 1457 N N . LEU A 1 169 ? 21.158 2.257 -39.910 1.00 97.88 169 LEU A N 1
ATOM 1458 C CA . LEU A 1 169 ? 21.725 3.357 -40.696 1.00 97.88 169 LEU A CA 1
ATOM 1459 C C . LEU A 1 169 ? 23.236 3.203 -40.904 1.00 97.88 169 LEU A C 1
ATOM 1461 O O . LEU A 1 169 ? 23.733 3.491 -41.992 1.00 97.88 169 LEU A O 1
ATOM 1465 N N . GLN A 1 170 ? 23.975 2.727 -39.898 1.00 98.19 170 GLN A N 1
ATOM 1466 C CA . GLN A 1 170 ? 25.408 2.468 -40.038 1.00 98.19 170 GLN A CA 1
ATOM 1467 C C . GLN A 1 170 ? 25.683 1.346 -41.046 1.00 98.19 170 GLN A C 1
ATOM 1469 O O . GLN A 1 170 ? 26.613 1.457 -41.842 1.00 98.19 170 GLN A O 1
ATOM 1474 N N . ASN A 1 171 ? 24.871 0.287 -41.047 1.00 97.94 171 ASN A N 1
ATOM 1475 C CA . ASN A 1 171 ? 24.987 -0.791 -42.027 1.00 97.94 171 ASN A CA 1
ATOM 1476 C C . ASN A 1 171 ? 24.731 -0.273 -43.448 1.00 97.94 171 ASN A C 1
ATOM 1478 O O . ASN A 1 171 ? 25.548 -0.518 -44.333 1.00 97.94 171 ASN A O 1
ATOM 1482 N N . GLN A 1 172 ? 23.675 0.524 -43.645 1.00 98.25 172 GLN A N 1
ATOM 1483 C CA . GLN A 1 172 ? 23.396 1.170 -44.934 1.00 98.25 172 GLN A CA 1
ATOM 1484 C C . GLN A 1 172 ? 24.544 2.085 -45.380 1.00 98.25 172 GLN A C 1
ATOM 1486 O O . GLN A 1 172 ? 24.921 2.084 -46.550 1.00 98.25 172 GLN A O 1
ATOM 1491 N N . LEU A 1 173 ? 25.135 2.847 -44.453 1.00 98.19 173 LEU A N 1
ATOM 1492 C CA . LEU A 1 173 ? 26.285 3.699 -44.749 1.00 98.19 173 LEU A CA 1
ATOM 1493 C C . LEU A 1 173 ? 27.495 2.873 -45.203 1.00 98.19 173 LEU A C 1
ATOM 1495 O O . LEU A 1 173 ? 28.139 3.235 -46.186 1.00 98.19 173 LEU A O 1
ATOM 1499 N N . ASN A 1 174 ? 27.782 1.762 -44.523 1.00 97.94 174 ASN A N 1
ATOM 1500 C CA . ASN A 1 174 ? 28.889 0.870 -44.869 1.00 97.94 174 ASN A CA 1
ATOM 1501 C C . ASN A 1 174 ? 28.682 0.219 -46.248 1.00 97.94 174 ASN A C 1
ATOM 1503 O O . ASN A 1 174 ? 29.622 0.140 -47.037 1.00 97.94 174 ASN A O 1
ATOM 1507 N N . GLU A 1 175 ? 27.458 -0.214 -46.566 1.00 97.94 175 GLU A N 1
ATOM 1508 C CA . GLU A 1 175 ? 27.113 -0.727 -47.898 1.00 97.94 175 GLU A CA 1
ATOM 1509 C C . GLU A 1 175 ? 27.341 0.341 -48.971 1.00 97.94 175 GLU A C 1
ATOM 1511 O O . GLU A 1 175 ? 28.001 0.090 -49.984 1.00 97.94 175 GLU A O 1
ATOM 1516 N N . LEU A 1 176 ? 26.864 1.563 -48.726 1.00 97.94 176 LEU A N 1
ATOM 1517 C CA . LEU A 1 176 ? 27.028 2.667 -49.663 1.00 97.94 176 LEU A CA 1
ATOM 1518 C C . LEU A 1 176 ? 28.511 3.027 -49.854 1.00 97.94 176 LEU A C 1
ATOM 1520 O O . LEU A 1 176 ? 28.949 3.218 -50.987 1.00 97.94 176 LEU A O 1
ATOM 1524 N N . GLN A 1 177 ? 29.312 3.027 -48.786 1.00 97.94 177 GLN A N 1
ATOM 1525 C CA . GLN A 1 177 ? 30.766 3.206 -48.861 1.00 97.94 177 GLN A CA 1
ATOM 1526 C C . GLN A 1 177 ? 31.440 2.103 -49.683 1.00 97.94 177 GLN A C 1
ATOM 1528 O O . GLN A 1 177 ? 32.228 2.411 -50.576 1.00 97.94 177 GLN A O 1
ATOM 1533 N N . ALA A 1 178 ? 31.089 0.833 -49.464 1.00 97.81 178 ALA A N 1
ATOM 1534 C CA . ALA A 1 178 ? 31.643 -0.280 -50.233 1.00 97.81 178 ALA A CA 1
ATOM 1535 C C . ALA A 1 178 ? 31.304 -0.168 -51.730 1.00 97.81 178 ALA A C 1
ATOM 1537 O O . ALA A 1 178 ? 32.166 -0.387 -52.588 1.00 97.81 178 ALA A O 1
ATOM 1538 N N . THR A 1 179 ? 30.065 0.218 -52.063 1.00 97.94 179 THR A N 1
ATOM 1539 C CA . THR A 1 179 ? 29.672 0.454 -53.463 1.00 97.94 179 THR A CA 1
ATOM 1540 C C . THR A 1 179 ? 30.435 1.627 -54.075 1.00 97.94 179 THR A C 1
ATOM 1542 O O . THR A 1 179 ? 30.945 1.499 -55.189 1.00 97.94 179 THR A O 1
ATOM 1545 N N . TYR A 1 180 ? 30.591 2.729 -53.337 1.00 97.94 180 TYR A N 1
ATOM 1546 C CA . TYR A 1 180 ? 31.352 3.896 -53.771 1.00 97.94 180 TYR A CA 1
ATOM 1547 C C . TYR A 1 180 ? 32.822 3.549 -54.043 1.00 97.94 180 TYR A C 1
ATOM 1549 O O . TYR A 1 180 ? 33.337 3.849 -55.118 1.00 97.94 180 TYR A O 1
ATOM 1557 N N . GLU A 1 181 ? 33.487 2.846 -53.124 1.00 97.88 181 GLU A N 1
ATOM 1558 C CA . GLU A 1 181 ? 34.874 2.405 -53.300 1.00 97.88 181 GLU A CA 1
ATOM 1559 C C . GLU A 1 181 ? 35.037 1.460 -54.496 1.00 97.88 181 GLU A C 1
ATOM 1561 O O . GLU A 1 181 ? 36.024 1.541 -55.231 1.00 97.88 181 GLU A O 1
ATOM 1566 N N . SER A 1 182 ? 34.072 0.564 -54.716 1.00 97.56 182 SER A N 1
ATOM 1567 C CA . SER A 1 182 ? 34.056 -0.340 -55.869 1.00 97.56 182 SER A CA 1
ATOM 1568 C C . SER A 1 182 ? 33.927 0.427 -57.188 1.00 97.56 182 SER A C 1
ATOM 1570 O O . SER A 1 182 ? 34.695 0.193 -58.127 1.00 97.56 182 SER A O 1
ATOM 1572 N N . MET A 1 183 ? 33.023 1.411 -57.245 1.00 97.06 183 MET A N 1
ATOM 1573 C CA . MET A 1 183 ? 32.895 2.309 -58.396 1.00 97.06 183 MET A CA 1
ATOM 1574 C C . MET A 1 183 ? 34.173 3.119 -58.616 1.00 97.06 183 MET A C 1
ATOM 1576 O O . MET A 1 183 ? 34.650 3.203 -59.745 1.00 97.06 183 MET A O 1
ATOM 1580 N N . GLN A 1 184 ? 34.780 3.654 -57.557 1.00 97.62 184 GLN A N 1
ATOM 1581 C CA . GLN A 1 184 ? 36.024 4.416 -57.648 1.00 97.62 184 GLN A CA 1
ATOM 1582 C C . GLN A 1 184 ? 37.180 3.559 -58.188 1.00 97.62 184 GLN A C 1
ATOM 1584 O O . GLN A 1 184 ? 37.931 4.007 -59.057 1.00 97.62 184 GLN A O 1
ATOM 1589 N N . LYS A 1 185 ? 37.297 2.302 -57.737 1.00 97.44 185 LYS A N 1
ATOM 1590 C CA . LYS A 1 185 ? 38.254 1.328 -58.289 1.00 97.44 185 LYS A CA 1
ATOM 1591 C C . LYS A 1 185 ? 37.979 1.050 -59.767 1.00 97.44 185 LYS A C 1
ATOM 1593 O O . LYS A 1 185 ? 38.913 1.056 -60.563 1.00 97.44 185 LYS A O 1
ATOM 1598 N N . SER A 1 186 ? 36.715 0.847 -60.144 1.00 97.44 186 SER A N 1
ATOM 1599 C CA . SER A 1 186 ? 36.315 0.614 -61.537 1.00 97.44 186 SER A CA 1
ATOM 1600 C C . SER A 1 186 ? 36.665 1.798 -62.444 1.00 97.44 186 SER A C 1
ATOM 1602 O O . SER A 1 186 ? 37.266 1.603 -63.500 1.00 97.44 186 SER A O 1
ATOM 1604 N N . ILE A 1 187 ? 36.373 3.026 -62.001 1.00 96.94 187 ILE A N 1
ATOM 1605 C CA . ILE A 1 187 ? 36.731 4.259 -62.711 1.00 96.94 187 ILE A CA 1
ATOM 1606 C C . ILE A 1 187 ? 38.242 4.328 -62.921 1.00 96.94 187 ILE A C 1
ATOM 1608 O O . ILE A 1 187 ? 38.679 4.563 -64.045 1.00 96.94 187 ILE A O 1
ATOM 1612 N N . LYS A 1 188 ? 39.037 4.067 -61.877 1.00 97.19 188 LYS A N 1
ATOM 1613 C CA . LYS A 1 188 ? 40.500 4.081 -61.980 1.00 97.19 188 LYS A CA 1
ATOM 1614 C C . LYS A 1 188 ? 41.015 3.058 -62.996 1.00 97.19 188 LYS A C 1
ATOM 1616 O O . LYS A 1 188 ? 41.809 3.414 -63.855 1.00 97.19 188 LYS A O 1
ATOM 1621 N N . ILE A 1 189 ? 40.511 1.822 -62.965 1.00 97.12 189 ILE A N 1
ATOM 1622 C CA . ILE A 1 189 ? 40.878 0.790 -63.952 1.00 97.12 189 ILE A CA 1
ATOM 1623 C C . ILE A 1 189 ? 40.555 1.264 -65.375 1.00 97.12 189 ILE A C 1
ATOM 1625 O O . ILE A 1 189 ? 41.379 1.128 -66.275 1.00 97.12 189 ILE A O 1
ATOM 1629 N N . LYS A 1 190 ? 39.372 1.853 -65.587 1.00 96.31 190 LYS A N 1
ATOM 1630 C CA . LYS A 1 190 ? 38.964 2.373 -66.900 1.00 96.31 190 LYS A CA 1
ATOM 1631 C C . LYS A 1 190 ? 39.823 3.553 -67.357 1.00 96.31 190 LYS A C 1
ATOM 1633 O O . LYS A 1 190 ? 40.103 3.661 -68.550 1.00 96.31 190 LYS A O 1
ATOM 1638 N N . GLN A 1 191 ? 40.255 4.411 -66.436 1.00 96.38 191 GLN A N 1
ATOM 1639 C CA . GLN A 1 191 ? 41.203 5.492 -66.714 1.00 96.38 191 GLN A CA 1
ATOM 1640 C C . GLN A 1 191 ? 42.574 4.937 -67.120 1.00 96.38 191 GLN A C 1
ATOM 1642 O O . GLN A 1 191 ? 43.075 5.314 -68.177 1.00 96.38 191 GLN A O 1
ATOM 1647 N N . ASP A 1 192 ? 43.120 3.978 -66.369 1.00 96.31 192 ASP A N 1
ATOM 1648 C CA . ASP A 1 192 ? 44.404 3.335 -66.676 1.00 96.31 192 ASP A CA 1
ATOM 1649 C C . ASP A 1 192 ? 44.359 2.609 -68.042 1.00 96.31 192 ASP A C 1
ATOM 1651 O O . ASP A 1 192 ? 45.287 2.705 -68.852 1.00 96.31 192 ASP A O 1
ATOM 1655 N N . GLU A 1 193 ? 43.256 1.909 -68.348 1.00 96.19 193 GLU A N 1
ATOM 1656 C CA . GLU A 1 193 ? 43.010 1.280 -69.657 1.00 96.19 193 GLU A CA 1
ATOM 1657 C C . GLU A 1 193 ? 43.002 2.314 -70.795 1.00 96.19 193 GLU A C 1
ATOM 1659 O O . GLU A 1 193 ? 43.618 2.098 -71.847 1.00 96.19 193 GLU A O 1
ATOM 1664 N N . LEU A 1 194 ? 42.319 3.445 -70.589 1.00 95.81 194 LEU A N 1
ATOM 1665 C CA . LEU A 1 194 ? 42.239 4.529 -71.561 1.00 95.81 194 LEU A CA 1
ATOM 1666 C C . LEU A 1 194 ? 43.614 5.162 -71.802 1.00 95.81 194 LEU A C 1
ATOM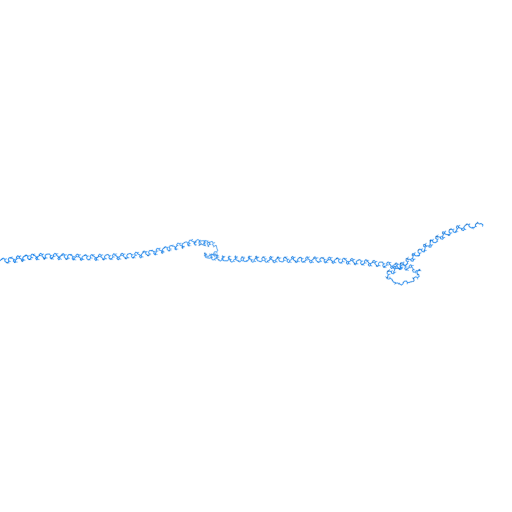 1668 O O . LEU A 1 194 ? 44.008 5.328 -72.958 1.00 95.81 194 LEU A O 1
ATOM 1672 N N . GLU A 1 195 ? 44.367 5.468 -70.746 1.00 96.06 195 GLU A N 1
ATOM 1673 C CA . GLU A 1 195 ? 45.722 6.017 -70.844 1.00 96.06 195 GLU A CA 1
ATOM 1674 C C . GLU A 1 195 ? 46.662 5.071 -71.588 1.00 96.06 195 GLU A C 1
ATOM 1676 O O . GLU A 1 195 ? 47.401 5.495 -72.483 1.00 96.06 195 GLU A O 1
ATOM 1681 N N . ARG A 1 196 ? 46.587 3.768 -71.295 1.00 95.50 196 ARG A N 1
ATOM 1682 C CA . ARG A 1 196 ? 47.364 2.753 -72.009 1.00 95.50 196 ARG A CA 1
ATOM 1683 C C . ARG A 1 196 ? 47.008 2.720 -73.494 1.00 95.50 196 ARG A C 1
ATOM 1685 O O . ARG A 1 196 ? 47.909 2.666 -74.331 1.00 95.50 196 ARG A O 1
ATOM 1692 N N . CYS A 1 197 ? 45.722 2.804 -73.836 1.00 95.56 197 CYS A N 1
ATOM 1693 C CA . CYS A 1 197 ? 45.267 2.869 -75.224 1.00 95.56 197 CYS A CA 1
ATOM 1694 C C . CYS A 1 197 ? 45.754 4.148 -75.927 1.00 95.56 197 CYS A C 1
ATOM 1696 O O . CYS A 1 197 ? 46.254 4.080 -77.051 1.00 95.56 197 CYS A O 1
ATOM 1698 N N . ILE A 1 198 ? 45.684 5.306 -75.264 1.00 94.94 198 ILE A N 1
ATOM 1699 C CA . ILE A 1 198 ? 46.193 6.583 -75.788 1.00 94.94 198 ILE A CA 1
ATOM 1700 C C . ILE A 1 198 ? 47.706 6.507 -76.023 1.00 94.94 198 ILE A C 1
ATOM 1702 O O . ILE A 1 198 ? 48.175 6.870 -77.103 1.00 94.94 198 ILE A O 1
ATOM 1706 N N . SER A 1 199 ? 48.472 6.001 -75.055 1.00 94.81 199 SER A N 1
ATOM 1707 C CA . SER A 1 199 ? 49.927 5.851 -75.159 1.00 94.81 199 SER A CA 1
ATOM 1708 C C . SER A 1 199 ? 50.318 4.887 -76.283 1.00 94.81 199 SER A C 1
ATOM 1710 O O . SER A 1 199 ? 51.179 5.206 -77.112 1.00 94.81 199 SER A O 1
ATOM 1712 N N . GLN A 1 200 ? 49.620 3.751 -76.393 1.00 95.44 200 GLN A N 1
ATOM 1713 C CA . GLN A 1 200 ? 49.810 2.795 -77.481 1.00 95.44 200 GLN A CA 1
ATOM 1714 C C . GLN A 1 200 ? 49.514 3.440 -78.838 1.00 95.44 200 GLN A C 1
ATOM 1716 O O . GLN A 1 200 ? 50.343 3.369 -79.742 1.00 95.44 200 GLN A O 1
ATOM 1721 N N . ARG A 1 201 ? 48.372 4.127 -78.980 1.00 94.69 201 ARG A N 1
ATOM 1722 C CA . ARG A 1 201 ? 48.006 4.845 -80.212 1.00 94.69 201 ARG A CA 1
ATOM 1723 C C . ARG A 1 201 ? 49.023 5.923 -80.571 1.00 94.69 201 ARG A C 1
ATOM 1725 O O . ARG A 1 201 ? 49.378 6.035 -81.739 1.00 94.69 201 ARG A O 1
ATOM 1732 N N . SER A 1 202 ? 49.509 6.685 -79.595 1.00 94.12 202 SER A N 1
ATOM 1733 C CA . SER A 1 202 ? 50.549 7.703 -79.787 1.00 94.12 202 SER A CA 1
ATOM 1734 C C . SER A 1 202 ? 51.857 7.078 -80.280 1.00 94.12 202 SER A C 1
ATOM 1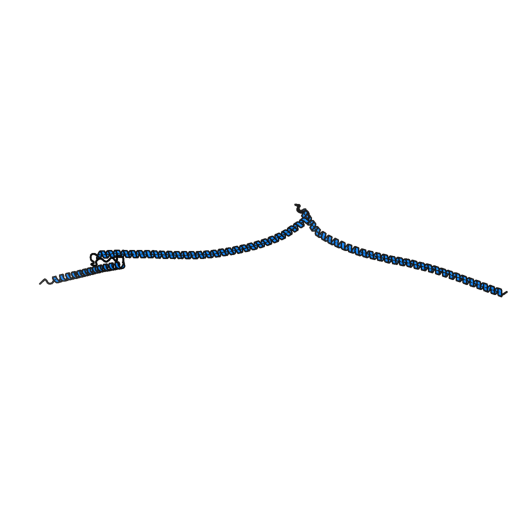736 O O . SER A 1 202 ? 52.447 7.545 -81.255 1.00 94.12 202 SER A O 1
ATOM 1738 N N . THR A 1 203 ? 52.268 5.961 -79.673 1.00 94.44 203 THR A N 1
ATOM 1739 C CA . THR A 1 203 ? 53.472 5.212 -80.058 1.00 94.44 203 THR A CA 1
ATOM 1740 C C . THR A 1 203 ? 53.339 4.647 -81.468 1.00 94.44 203 THR A C 1
ATOM 1742 O O . THR A 1 203 ? 54.205 4.889 -82.307 1.00 94.44 203 THR A O 1
ATOM 1745 N N . THR A 1 204 ? 52.227 3.975 -81.774 1.00 94.12 204 THR A N 1
ATOM 1746 C CA . THR A 1 204 ? 51.939 3.470 -83.120 1.00 94.12 204 THR A CA 1
ATOM 1747 C C . THR A 1 204 ? 51.909 4.613 -84.134 1.00 94.12 204 THR A C 1
ATOM 1749 O O . THR A 1 204 ? 52.594 4.534 -85.152 1.00 94.12 204 THR A O 1
ATOM 1752 N N . SER A 1 205 ? 51.216 5.717 -83.844 1.00 93.44 205 SER A N 1
ATOM 1753 C CA . SER A 1 205 ? 51.192 6.891 -84.722 1.00 93.44 205 SER A CA 1
ATOM 1754 C C . SER A 1 205 ? 52.597 7.442 -84.972 1.00 93.44 205 SER A C 1
ATOM 1756 O O . SER A 1 205 ? 52.921 7.771 -86.109 1.00 93.44 205 SER A O 1
ATOM 1758 N N . ARG A 1 206 ? 53.456 7.502 -83.945 1.00 94.06 206 ARG A N 1
ATOM 1759 C CA . ARG A 1 206 ? 54.857 7.923 -84.086 1.00 94.06 206 ARG A CA 1
ATOM 1760 C C . ARG A 1 206 ? 55.647 6.966 -84.976 1.00 94.06 206 ARG A C 1
ATOM 1762 O O . ARG A 1 206 ? 56.351 7.429 -85.868 1.00 94.06 206 ARG A O 1
ATOM 1769 N N . THR A 1 207 ? 55.513 5.652 -84.777 1.00 93.19 207 THR A N 1
ATOM 1770 C CA . THR A 1 207 ? 56.192 4.651 -85.619 1.00 93.19 207 THR A CA 1
ATOM 1771 C C . THR A 1 207 ? 55.755 4.738 -87.079 1.00 93.19 207 THR A C 1
ATOM 1773 O O . THR A 1 207 ? 56.610 4.760 -87.958 1.00 93.19 207 THR A O 1
ATOM 1776 N N . VAL A 1 208 ? 54.452 4.887 -87.346 1.00 90.62 208 VAL A N 1
ATOM 1777 C CA . VAL A 1 208 ? 53.917 5.079 -88.702 1.00 90.62 208 VAL A CA 1
ATOM 1778 C C . VAL A 1 208 ? 54.488 6.349 -89.329 1.00 90.62 208 VAL A C 1
ATOM 1780 O O . VAL A 1 208 ? 54.948 6.310 -90.468 1.00 90.62 208 VAL A O 1
ATOM 1783 N N . SER A 1 209 ? 54.537 7.459 -88.585 1.00 90.50 209 SER A N 1
ATOM 1784 C CA . SER A 1 209 ? 55.163 8.698 -89.057 1.00 90.50 209 SER A CA 1
ATOM 1785 C C . SER A 1 209 ? 56.653 8.519 -89.367 1.00 90.50 209 SER A C 1
ATOM 1787 O O . SER A 1 209 ? 57.112 8.992 -90.403 1.00 90.50 209 SER A O 1
ATOM 1789 N N . HIS A 1 210 ? 57.412 7.813 -88.520 1.00 92.50 210 HIS A N 1
ATOM 1790 C CA . HIS A 1 210 ? 58.831 7.525 -88.763 1.00 92.50 210 HIS A CA 1
ATOM 1791 C C . HIS A 1 210 ? 59.043 6.668 -90.014 1.00 92.50 210 HIS A C 1
ATOM 1793 O O . HIS A 1 210 ? 59.883 7.015 -90.842 1.00 92.50 210 HIS A O 1
ATOM 1799 N N . VAL A 1 211 ? 58.271 5.588 -90.182 1.00 90.44 211 VAL A N 1
ATOM 1800 C CA . VAL A 1 211 ? 58.331 4.732 -91.378 1.00 90.44 211 VAL A CA 1
ATOM 1801 C C . VAL A 1 211 ? 58.000 5.549 -92.622 1.00 90.44 211 VAL A C 1
ATOM 1803 O O . VAL A 1 211 ? 58.757 5.519 -93.585 1.00 90.44 211 VAL A O 1
ATOM 1806 N N . ARG A 1 212 ? 56.934 6.356 -92.580 1.00 89.25 212 ARG A N 1
ATOM 1807 C CA . ARG A 1 212 ? 56.545 7.234 -93.689 1.00 89.25 212 ARG A CA 1
ATOM 1808 C C . ARG A 1 212 ? 57.653 8.217 -94.071 1.00 89.25 212 ARG A C 1
ATOM 1810 O O . ARG A 1 212 ? 57.925 8.384 -95.255 1.00 89.25 212 ARG A O 1
ATOM 1817 N N . MET A 1 213 ? 58.312 8.840 -93.092 1.00 90.06 213 MET A N 1
ATOM 1818 C CA . MET A 1 213 ? 59.447 9.737 -93.349 1.00 90.06 213 MET A CA 1
ATOM 1819 C C . MET A 1 213 ? 60.659 8.992 -93.918 1.00 90.06 213 MET A C 1
ATOM 1821 O O . MET A 1 213 ? 61.275 9.476 -94.860 1.00 90.06 213 MET A O 1
ATOM 1825 N N . ALA A 1 214 ? 60.999 7.815 -93.385 1.00 91.25 214 ALA A N 1
ATOM 1826 C CA . ALA A 1 214 ? 62.111 7.009 -93.886 1.00 91.25 214 ALA A CA 1
ATOM 1827 C C . ALA A 1 214 ? 61.869 6.537 -95.329 1.00 91.25 214 ALA A C 1
ATOM 1829 O O . ALA A 1 214 ? 62.760 6.675 -96.167 1.00 91.25 214 ALA A O 1
ATOM 1830 N N . CYS A 1 215 ? 60.661 6.052 -95.635 1.00 89.06 215 CYS A N 1
ATOM 1831 C CA . CYS A 1 215 ? 60.243 5.701 -96.992 1.00 89.06 215 CYS A CA 1
ATOM 1832 C C . CYS A 1 215 ? 60.337 6.906 -97.929 1.00 89.06 215 CYS A C 1
ATOM 1834 O O . CYS A 1 215 ? 60.937 6.777 -98.991 1.00 89.06 215 CYS A O 1
ATOM 1836 N N . LYS A 1 216 ? 59.847 8.084 -97.517 1.00 88.44 216 LYS A N 1
ATOM 1837 C CA . LYS A 1 216 ? 59.977 9.308 -98.319 1.00 88.44 216 LYS A CA 1
ATOM 1838 C C . LYS A 1 216 ? 61.446 9.662 -98.577 1.00 88.44 216 LYS A C 1
ATOM 1840 O O . LYS A 1 216 ? 61.836 9.830 -99.724 1.00 88.44 216 LYS A O 1
ATOM 1845 N N . ASN A 1 217 ? 62.284 9.670 -97.540 1.00 89.31 217 ASN A N 1
ATOM 1846 C CA . ASN A 1 217 ? 63.711 9.985 -97.669 1.00 89.31 217 ASN A CA 1
ATOM 1847 C C . ASN A 1 217 ? 64.458 9.011 -98.599 1.00 89.31 217 ASN A C 1
ATOM 1849 O O . ASN A 1 217 ? 65.357 9.419 -99.336 1.00 89.31 217 ASN A O 1
ATOM 1853 N N . LEU A 1 218 ? 64.132 7.715 -98.544 1.00 88.50 218 LEU A N 1
ATOM 1854 C CA . LEU A 1 218 ? 64.712 6.704 -99.433 1.00 88.50 218 LEU A CA 1
ATOM 1855 C C . LEU A 1 218 ? 64.197 6.847 -100.866 1.00 88.50 218 LEU A C 1
ATOM 1857 O O . LEU A 1 218 ? 64.990 6.742 -101.799 1.00 88.50 218 LEU A O 1
ATOM 1861 N N . TYR A 1 219 ? 62.903 7.114 -101.036 1.00 86.94 219 TYR A N 1
ATOM 1862 C CA . TYR A 1 219 ? 62.286 7.386 -102.330 1.00 86.94 219 TYR A CA 1
ATOM 1863 C C . TYR A 1 219 ? 62.949 8.589 -103.002 1.00 86.94 219 TYR A C 1
ATOM 1865 O O . TYR A 1 219 ? 63.441 8.457 -104.120 1.00 86.94 219 TYR A O 1
ATOM 1873 N N . ASP A 1 220 ? 63.075 9.712 -102.291 1.00 85.50 220 ASP A N 1
ATOM 1874 C CA . ASP A 1 220 ? 63.709 10.931 -102.798 1.00 85.50 220 ASP A CA 1
ATOM 1875 C C . ASP A 1 220 ? 65.164 10.665 -103.232 1.00 85.50 220 ASP A C 1
ATOM 1877 O O . ASP A 1 220 ? 65.598 11.134 -104.285 1.00 85.50 220 ASP A O 1
ATOM 1881 N N . ARG A 1 221 ? 65.911 9.842 -102.476 1.00 85.75 221 ARG A N 1
ATOM 1882 C CA . ARG A 1 221 ? 67.263 9.390 -102.858 1.00 85.75 221 ARG A CA 1
ATOM 1883 C C . ARG A 1 221 ? 67.275 8.515 -104.111 1.00 85.75 221 ARG A C 1
ATOM 1885 O O . ARG A 1 221 ? 68.108 8.741 -104.982 1.00 85.75 221 ARG A O 1
ATOM 1892 N N . CYS A 1 222 ? 66.383 7.530 -104.205 1.00 84.38 222 CYS A N 1
ATOM 1893 C CA . CYS A 1 222 ? 66.294 6.635 -105.363 1.00 84.38 222 CYS A CA 1
ATOM 1894 C C . CYS A 1 222 ? 65.940 7.416 -106.633 1.00 84.38 222 CYS A C 1
ATOM 1896 O O . CYS A 1 222 ? 66.576 7.227 -107.670 1.00 84.38 222 CYS A O 1
ATOM 1898 N N . ILE A 1 223 ? 64.991 8.351 -106.533 1.00 81.62 223 ILE A N 1
ATOM 1899 C CA . ILE A 1 223 ? 64.657 9.283 -107.613 1.00 81.62 223 ILE A CA 1
ATOM 1900 C C . ILE A 1 223 ? 65.882 10.124 -107.987 1.00 81.62 223 ILE A C 1
ATOM 1902 O O . ILE A 1 223 ? 66.222 10.203 -109.162 1.00 81.62 223 ILE A O 1
ATOM 1906 N N . ALA A 1 224 ? 66.591 10.704 -107.013 1.00 81.81 224 ALA A N 1
ATOM 1907 C CA . ALA A 1 224 ? 67.772 11.523 -107.284 1.00 81.81 224 ALA A CA 1
ATOM 1908 C C . ALA A 1 224 ? 68.919 10.738 -107.953 1.00 81.81 224 ALA A C 1
ATOM 1910 O O . ALA A 1 224 ? 69.561 11.259 -108.863 1.00 81.81 224 ALA A O 1
ATOM 1911 N N . TRP A 1 225 ? 69.181 9.494 -107.538 1.00 82.69 225 TRP A N 1
ATOM 1912 C CA . TRP A 1 225 ? 70.231 8.652 -108.128 1.00 82.69 225 TRP A CA 1
ATOM 1913 C C . TRP A 1 225 ? 69.901 8.161 -109.534 1.00 82.69 225 TRP A C 1
ATOM 1915 O O . TRP A 1 225 ? 70.796 8.049 -110.370 1.00 82.69 225 TRP A O 1
ATOM 1925 N N . THR A 1 226 ? 68.631 7.856 -109.795 1.00 75.94 226 THR A N 1
ATOM 1926 C CA . THR A 1 226 ? 68.188 7.350 -111.099 1.00 75.94 226 THR A CA 1
ATOM 1927 C C . THR A 1 226 ? 67.880 8.469 -112.087 1.00 75.94 226 THR A C 1
ATOM 1929 O O . THR A 1 226 ? 67.941 8.226 -113.289 1.00 75.94 226 THR A O 1
ATOM 1932 N N . ALA A 1 227 ? 67.635 9.700 -111.627 1.00 72.38 227 ALA A N 1
ATOM 1933 C CA . ALA A 1 227 ? 67.316 10.854 -112.470 1.00 72.38 227 ALA A CA 1
ATOM 1934 C C . ALA A 1 227 ? 68.255 11.084 -113.678 1.00 72.38 227 ALA A C 1
ATOM 1936 O O . ALA A 1 227 ? 67.737 11.438 -114.736 1.00 72.38 227 ALA A O 1
ATOM 1937 N N . PRO A 1 228 ? 69.590 10.883 -113.599 1.00 70.12 228 PRO A N 1
ATOM 1938 C CA . PRO A 1 228 ? 70.481 11.102 -114.744 1.00 70.12 228 PRO A CA 1
ATOM 1939 C C . PRO A 1 228 ? 70.474 9.969 -115.784 1.00 70.12 228 PRO A C 1
ATOM 1941 O O . PRO A 1 228 ? 70.958 10.165 -116.894 1.00 70.12 228 PRO A O 1
ATOM 1944 N N . TYR A 1 229 ? 69.974 8.782 -115.427 1.00 67.81 229 TYR A N 1
ATOM 1945 C CA . TYR A 1 229 ? 70.151 7.546 -116.207 1.00 67.81 229 TYR A CA 1
ATOM 1946 C C . TYR A 1 229 ? 68.835 6.865 -116.581 1.00 67.81 229 TYR A C 1
ATOM 1948 O O . TYR A 1 229 ? 68.775 6.066 -117.514 1.00 67.81 229 TYR A O 1
ATOM 1956 N N . SER A 1 230 ? 67.771 7.167 -115.848 1.00 60.69 230 SER A N 1
ATOM 1957 C CA . SER A 1 230 ? 66.452 6.617 -116.076 1.00 60.69 230 SER A CA 1
ATOM 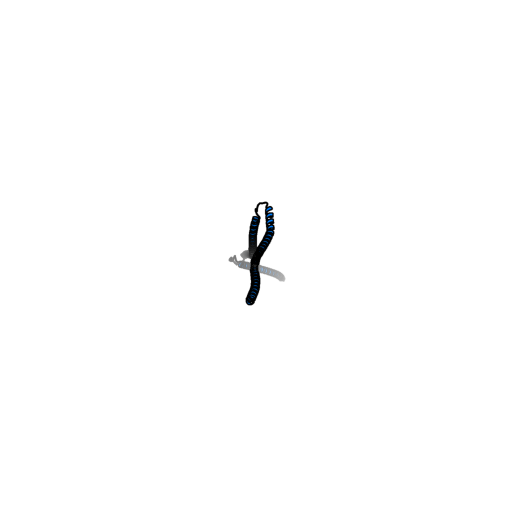1958 C C . SER A 1 230 ? 65.754 7.406 -117.175 1.00 60.69 230 SER A C 1
ATOM 1960 O O . SER A 1 230 ? 65.412 8.574 -117.007 1.00 60.69 230 SER A O 1
ATOM 1962 N N . GLY A 1 231 ? 65.470 6.742 -118.297 1.00 55.78 231 GLY A N 1
ATOM 1963 C CA . GLY A 1 231 ? 64.548 7.253 -119.316 1.00 55.78 231 GLY A CA 1
ATOM 1964 C C . GLY A 1 231 ? 63.092 7.344 -118.832 1.00 55.78 231 GLY A C 1
ATOM 1965 O O . GLY A 1 231 ? 62.225 7.781 -119.589 1.00 55.78 231 GLY A O 1
ATOM 1966 N N . ARG A 1 232 ? 62.795 6.945 -117.582 1.00 56.91 232 ARG A N 1
ATOM 1967 C CA . ARG A 1 232 ? 61.485 7.144 -116.949 1.00 56.91 232 ARG A CA 1
ATOM 1968 C C . ARG A 1 232 ? 61.389 8.597 -116.478 1.00 56.91 232 ARG A C 1
ATOM 1970 O O . ARG A 1 232 ? 61.738 8.939 -115.351 1.00 56.91 232 ARG A O 1
ATOM 1977 N N . GLY A 1 233 ? 60.957 9.465 -117.388 1.00 51.19 233 GLY A N 1
ATOM 1978 C CA . GLY A 1 233 ? 60.691 10.871 -117.106 1.00 51.19 233 GLY A CA 1
ATOM 1979 C C . GLY A 1 233 ? 59.676 11.068 -115.974 1.00 51.19 233 GLY A C 1
ATOM 1980 O O . GLY A 1 233 ? 58.762 10.267 -115.807 1.00 51.19 233 GLY A O 1
ATOM 1981 N N . LYS A 1 234 ? 59.880 12.155 -115.213 1.00 54.06 234 LYS A N 1
ATOM 1982 C CA . LYS A 1 234 ? 58.967 12.804 -114.248 1.00 54.06 234 LYS A CA 1
ATOM 1983 C C . LYS A 1 234 ? 57.843 11.897 -113.726 1.00 54.06 234 LYS A C 1
ATOM 1985 O O . LYS A 1 234 ? 56.712 11.978 -114.197 1.00 54.06 234 LYS A O 1
ATOM 1990 N N . PHE A 1 235 ? 58.151 11.082 -112.716 1.00 55.91 235 PHE A N 1
ATOM 1991 C CA . PHE A 1 235 ? 57.126 10.406 -111.923 1.00 55.91 235 PHE A CA 1
ATOM 1992 C C . PHE A 1 235 ? 56.115 11.447 -111.419 1.00 55.91 235 PHE A C 1
ATOM 1994 O O . PHE A 1 235 ? 56.489 12.371 -110.693 1.00 55.91 235 PHE A O 1
ATOM 2001 N N . GLU A 1 236 ? 54.845 11.327 -111.816 1.00 53.09 236 GLU A N 1
ATOM 2002 C CA . GLU A 1 236 ? 53.776 12.137 -111.235 1.00 53.09 236 GLU A CA 1
ATOM 2003 C C . GLU A 1 236 ? 53.743 11.881 -109.727 1.00 53.09 236 GLU A C 1
ATOM 2005 O O . GLU A 1 236 ? 53.648 10.742 -109.258 1.00 53.09 236 GLU A O 1
ATOM 2010 N N . ALA A 1 237 ? 53.894 12.957 -108.960 1.00 55.16 237 ALA A N 1
ATOM 2011 C CA . ALA A 1 237 ? 54.079 12.904 -107.525 1.00 55.16 237 ALA A CA 1
ATOM 2012 C C . ALA A 1 237 ? 52.786 12.466 -106.822 1.00 55.16 237 ALA A C 1
ATOM 2014 O O . ALA A 1 237 ? 52.019 13.283 -106.318 1.00 55.16 237 ALA A O 1
ATOM 2015 N N . ARG A 1 238 ? 52.576 11.153 -106.678 1.00 57.16 238 ARG A N 1
ATOM 2016 C CA . ARG A 1 238 ? 51.775 10.606 -105.569 1.00 57.16 238 ARG A CA 1
ATOM 2017 C C . ARG A 1 238 ? 52.611 10.652 -104.291 1.00 57.16 238 ARG A C 1
ATOM 2019 O O . ARG A 1 238 ? 52.926 9.638 -103.681 1.00 57.16 238 ARG A O 1
ATOM 2026 N N . GLU A 1 239 ? 52.993 11.865 -103.901 1.00 58.38 239 GLU A N 1
ATOM 2027 C CA . GLU A 1 239 ? 53.994 12.163 -102.868 1.00 58.38 239 GLU A CA 1
ATOM 2028 C C . GLU A 1 239 ? 53.622 11.643 -101.467 1.00 58.38 239 GLU A C 1
ATOM 2030 O O . GLU A 1 239 ? 54.463 11.589 -100.570 1.00 58.38 239 GLU A O 1
ATOM 2035 N N . ALA A 1 240 ? 52.360 11.259 -101.265 1.00 62.16 240 ALA A N 1
ATOM 2036 C CA . ALA A 1 240 ? 51.813 10.887 -99.970 1.00 62.16 240 ALA A CA 1
ATOM 2037 C C . ALA A 1 240 ? 51.634 9.374 -99.749 1.00 62.16 240 ALA A C 1
ATOM 2039 O O . ALA A 1 240 ? 51.406 8.995 -98.596 1.00 62.16 240 ALA A O 1
ATOM 2040 N N . ASP A 1 241 ? 51.718 8.531 -100.784 1.00 82.00 241 ASP A N 1
ATOM 2041 C CA . ASP A 1 241 ? 51.445 7.092 -100.667 1.00 82.00 241 ASP A CA 1
ATOM 2042 C C . ASP A 1 241 ? 52.730 6.287 -100.415 1.00 82.00 241 ASP A C 1
ATOM 2044 O O . ASP A 1 241 ? 53.597 6.158 -101.280 1.00 82.00 241 ASP A O 1
ATOM 2048 N N . VAL A 1 242 ? 52.847 5.733 -99.206 1.00 83.81 242 VAL A N 1
ATOM 2049 C CA . VAL A 1 242 ? 54.020 4.964 -98.759 1.00 83.81 242 VAL A CA 1
ATOM 2050 C C . VAL A 1 242 ? 54.190 3.674 -99.558 1.00 83.81 242 VAL A C 1
ATOM 2052 O O . VAL A 1 242 ? 55.321 3.275 -99.827 1.00 83.81 242 VAL A O 1
ATOM 2055 N N . LEU A 1 243 ? 53.094 3.023 -99.960 1.00 86.56 243 LEU A N 1
ATOM 2056 C CA . LEU A 1 243 ? 53.177 1.781 -100.732 1.00 86.56 243 LEU A CA 1
ATOM 2057 C C . LEU A 1 243 ? 53.741 2.052 -102.124 1.00 86.56 243 LEU A C 1
ATOM 2059 O O . LEU A 1 243 ? 54.614 1.327 -102.597 1.00 86.56 243 LEU A O 1
ATOM 2063 N N . TYR A 1 244 ? 53.301 3.147 -102.741 1.00 85.19 244 TYR A N 1
ATOM 2064 C CA . TYR A 1 244 ? 53.852 3.604 -104.008 1.00 85.19 244 TYR A CA 1
ATOM 2065 C C . TYR A 1 244 ? 55.344 3.957 -103.892 1.00 85.19 244 TYR A C 1
ATOM 2067 O O . TYR A 1 244 ? 56.148 3.493 -104.699 1.00 85.19 244 TYR A O 1
ATOM 2075 N N . GLN A 1 245 ? 55.736 4.705 -102.853 1.00 86.06 245 GLN A N 1
ATOM 2076 C CA . GLN A 1 245 ? 57.146 5.021 -102.585 1.00 86.06 245 GLN A CA 1
ATOM 2077 C C . GLN A 1 245 ? 58.005 3.754 -102.447 1.00 86.06 245 GLN A C 1
ATOM 2079 O O . GLN A 1 245 ? 59.078 3.673 -103.042 1.00 86.06 245 GLN A O 1
ATOM 2084 N N . LEU A 1 246 ? 57.527 2.748 -101.705 1.00 88.25 246 LEU A N 1
ATOM 2085 C CA . LEU A 1 246 ? 58.217 1.466 -101.536 1.00 88.25 246 LEU A CA 1
ATOM 2086 C C . LEU A 1 246 ? 58.357 0.690 -102.848 1.00 88.25 246 LEU A C 1
ATOM 2088 O O . LEU A 1 246 ? 59.412 0.106 -103.084 1.00 88.25 246 LEU A O 1
ATOM 2092 N N . HIS A 1 247 ? 57.338 0.705 -103.710 1.00 86.88 247 HIS A N 1
ATOM 2093 C CA . HIS A 1 247 ? 57.429 0.084 -105.032 1.00 86.88 247 HIS A CA 1
ATOM 2094 C C . HIS A 1 247 ? 58.530 0.715 -105.887 1.00 86.88 247 HIS A C 1
ATOM 2096 O O . HIS A 1 247 ? 59.347 -0.009 -106.447 1.00 86.88 247 HIS A O 1
ATOM 2102 N N . VAL A 1 248 ? 58.610 2.048 -105.929 1.00 83.19 248 VAL A N 1
ATOM 2103 C CA . VAL A 1 248 ? 59.649 2.749 -106.702 1.00 83.19 248 VAL A CA 1
ATOM 2104 C C . VAL A 1 248 ? 61.049 2.509 -106.125 1.00 83.19 248 VAL A C 1
ATOM 2106 O O . VAL A 1 248 ? 61.995 2.305 -106.883 1.00 83.19 248 VAL A O 1
ATOM 2109 N N . ILE A 1 249 ? 61.193 2.474 -104.794 1.00 87.00 249 ILE A N 1
ATOM 2110 C CA . ILE A 1 249 ? 62.453 2.068 -104.147 1.00 87.00 249 ILE A CA 1
ATOM 2111 C C . ILE A 1 249 ? 62.827 0.637 -104.563 1.00 87.00 249 ILE A C 1
ATOM 2113 O O . ILE A 1 249 ? 63.983 0.377 -104.890 1.00 87.00 249 ILE A O 1
ATOM 2117 N N . GLY A 1 250 ? 61.861 -0.287 -104.575 1.00 87.06 250 GLY A N 1
ATOM 2118 C CA . GLY A 1 250 ? 62.062 -1.676 -104.990 1.00 87.06 250 GLY A CA 1
ATOM 2119 C C . GLY A 1 250 ? 62.531 -1.813 -106.441 1.00 87.06 250 GLY A C 1
ATOM 2120 O O . GLY A 1 250 ? 63.484 -2.549 -106.696 1.00 87.06 250 GLY A O 1
ATOM 2121 N N . ASP A 1 251 ? 61.915 -1.072 -107.366 1.00 85.50 251 ASP A N 1
ATOM 2122 C CA . ASP A 1 251 ? 62.338 -0.997 -108.771 1.00 85.50 251 ASP A CA 1
ATOM 2123 C C . ASP A 1 251 ? 63.777 -0.471 -108.886 1.00 85.50 251 ASP A C 1
ATOM 2125 O O . ASP A 1 251 ? 64.622 -1.115 -109.501 1.00 85.50 251 ASP A O 1
ATOM 2129 N N . CYS A 1 252 ? 64.091 0.642 -108.213 1.00 84.75 252 CYS A N 1
ATOM 2130 C CA . CYS A 1 252 ? 65.435 1.226 -108.216 1.00 84.75 252 CYS A CA 1
ATOM 2131 C C . CYS A 1 252 ? 66.505 0.252 -107.690 1.00 84.75 252 CYS A C 1
ATOM 2133 O O . CYS A 1 252 ? 67.613 0.190 -108.222 1.00 84.75 252 CYS A O 1
ATOM 2135 N N . LEU A 1 253 ? 66.198 -0.504 -106.631 1.00 87.00 253 LEU A N 1
ATOM 2136 C CA . LEU A 1 253 ? 67.119 -1.499 -106.081 1.00 87.00 253 LEU A CA 1
ATOM 2137 C C . LEU A 1 253 ? 67.327 -2.677 -107.037 1.00 87.00 253 LEU A C 1
ATOM 2139 O O . LEU A 1 253 ? 68.445 -3.186 -107.119 1.00 87.00 253 LEU A O 1
ATOM 2143 N N . ARG A 1 254 ? 66.282 -3.094 -107.761 1.00 86.69 254 ARG A N 1
ATOM 2144 C CA . ARG A 1 254 ? 66.381 -4.141 -108.784 1.00 86.69 254 ARG A CA 1
ATOM 2145 C C . ARG A 1 254 ? 67.257 -3.688 -109.947 1.00 86.69 254 ARG A C 1
ATOM 2147 O O . ARG A 1 254 ? 68.170 -4.417 -110.311 1.00 86.69 254 ARG A O 1
ATOM 2154 N N . ASP A 1 255 ? 67.072 -2.457 -110.418 1.00 83.88 255 ASP A N 1
ATOM 2155 C CA . ASP A 1 255 ? 67.925 -1.873 -111.456 1.00 83.88 255 ASP A CA 1
ATOM 2156 C C . ASP A 1 255 ? 69.406 -1.881 -111.023 1.00 83.88 255 ASP A C 1
ATOM 2158 O O . ASP A 1 255 ? 70.285 -2.282 -111.787 1.00 83.88 255 ASP A O 1
ATOM 2162 N N . PHE A 1 256 ? 69.711 -1.512 -109.770 1.00 85.31 256 PHE A N 1
ATOM 2163 C CA . PHE A 1 256 ? 71.082 -1.601 -109.251 1.00 85.31 256 PHE A CA 1
ATOM 2164 C C . PHE A 1 256 ? 71.597 -3.040 -109.138 1.00 85.31 256 PHE A C 1
ATOM 2166 O O . PHE A 1 256 ? 72.768 -3.283 -109.435 1.00 85.31 256 PHE A O 1
ATOM 2173 N N . GLN A 1 257 ? 70.761 -3.994 -108.722 1.00 85.94 257 GLN A N 1
ATOM 2174 C CA . GLN A 1 257 ? 71.135 -5.411 -108.690 1.00 85.94 257 GLN A CA 1
ATOM 2175 C C . GLN A 1 257 ? 71.469 -5.933 -110.088 1.00 85.94 257 GLN A C 1
ATOM 2177 O O . GLN A 1 257 ? 72.501 -6.585 -110.251 1.00 85.94 257 GLN A O 1
ATOM 2182 N N . ASP A 1 258 ? 70.663 -5.588 -111.090 1.00 85.88 258 ASP A N 1
ATOM 2183 C CA . ASP A 1 258 ? 70.879 -5.982 -112.481 1.00 85.88 258 ASP A CA 1
ATOM 2184 C C . ASP A 1 258 ? 72.183 -5.380 -113.026 1.00 85.88 258 ASP A C 1
ATOM 2186 O O . ASP A 1 258 ? 72.980 -6.079 -113.658 1.00 85.88 258 ASP A O 1
ATOM 2190 N N . VAL A 1 259 ? 72.472 -4.111 -112.710 1.00 84.19 259 VAL A N 1
ATOM 2191 C CA . VAL A 1 259 ? 73.744 -3.456 -113.067 1.00 84.19 259 VAL A CA 1
ATOM 2192 C C . VAL A 1 259 ? 74.941 -4.146 -112.404 1.00 84.19 259 VAL A C 1
ATOM 2194 O O . VAL A 1 259 ? 75.950 -4.394 -113.071 1.00 84.19 259 VAL A O 1
ATOM 2197 N N . ILE A 1 260 ? 74.853 -4.481 -111.113 1.00 86.75 260 ILE A N 1
ATOM 2198 C CA . ILE A 1 260 ? 75.924 -5.184 -110.390 1.00 86.75 260 ILE A CA 1
ATOM 2199 C C . ILE A 1 260 ? 76.141 -6.582 -110.979 1.00 86.75 260 ILE A C 1
ATOM 2201 O O . ILE A 1 260 ? 77.287 -6.959 -111.230 1.00 86.75 260 ILE A O 1
ATOM 2205 N N . ALA A 1 261 ? 75.069 -7.332 -111.242 1.00 85.31 261 ALA A N 1
ATOM 2206 C CA . ALA A 1 261 ? 75.135 -8.662 -111.842 1.00 85.31 261 ALA A CA 1
ATOM 2207 C C . ALA A 1 261 ? 75.758 -8.613 -113.246 1.00 85.31 261 ALA A C 1
ATOM 2209 O O . ALA A 1 261 ? 76.672 -9.383 -113.546 1.00 85.31 261 ALA A O 1
ATOM 2210 N N . ALA A 1 262 ? 75.349 -7.649 -114.076 1.00 83.69 262 ALA A N 1
ATOM 2211 C CA . ALA A 1 262 ? 75.933 -7.427 -115.394 1.00 83.69 262 ALA A CA 1
ATOM 2212 C C . ALA A 1 262 ? 77.421 -7.043 -115.312 1.00 83.69 262 ALA A C 1
ATOM 2214 O O . ALA A 1 262 ? 78.224 -7.493 -116.130 1.00 83.69 262 ALA A O 1
ATOM 2215 N N . HIS A 1 263 ? 77.822 -6.235 -114.325 1.00 83.94 263 HIS A N 1
ATOM 2216 C CA . HIS A 1 263 ? 79.228 -5.894 -114.102 1.00 83.94 263 HIS A CA 1
ATOM 2217 C C . HIS A 1 263 ? 80.051 -7.111 -113.650 1.00 83.94 263 HIS A C 1
ATOM 2219 O O . HIS A 1 263 ? 81.153 -7.328 -114.155 1.00 83.94 263 HIS A O 1
ATOM 2225 N N . GLN A 1 264 ? 79.516 -7.941 -112.751 1.00 83.94 264 GLN A N 1
ATOM 2226 C CA . GLN A 1 264 ? 80.157 -9.186 -112.319 1.00 83.94 264 GLN A CA 1
ATOM 2227 C C . GLN A 1 264 ? 80.309 -10.179 -113.478 1.00 83.94 264 GLN A C 1
ATOM 2229 O O . GLN A 1 264 ? 81.391 -10.740 -113.650 1.00 83.94 264 GLN A O 1
ATOM 2234 N N . GLN A 1 265 ? 79.280 -10.337 -114.318 1.00 82.25 265 GLN A N 1
ATOM 2235 C CA . GLN A 1 265 ? 79.352 -11.156 -115.531 1.00 82.25 265 GLN A CA 1
ATOM 2236 C C . GLN A 1 265 ? 80.394 -10.628 -116.519 1.00 82.25 265 GLN A C 1
ATOM 2238 O O . GLN A 1 265 ? 81.216 -11.404 -117.000 1.00 82.25 265 GLN A O 1
ATOM 2243 N N . ARG A 1 266 ? 80.433 -9.313 -116.782 1.00 82.06 266 ARG A N 1
ATOM 2244 C CA . ARG A 1 266 ? 81.477 -8.717 -117.639 1.00 82.06 266 ARG A CA 1
ATOM 2245 C C . ARG A 1 266 ? 82.875 -8.943 -117.077 1.00 82.06 266 ARG A C 1
ATOM 2247 O O . ARG A 1 266 ? 83.790 -9.234 -117.837 1.00 82.06 266 ARG A O 1
ATOM 2254 N N . ARG A 1 267 ? 83.049 -8.851 -115.758 1.00 81.75 267 ARG A N 1
ATOM 2255 C CA . ARG A 1 267 ? 84.333 -9.116 -115.098 1.00 81.75 267 ARG A CA 1
ATOM 2256 C C . ARG A 1 267 ? 84.757 -10.584 -115.233 1.00 81.75 267 ARG A C 1
ATOM 2258 O O . ARG A 1 267 ? 85.931 -10.847 -115.477 1.00 81.75 267 ARG A O 1
ATOM 2265 N N . GLN A 1 268 ? 83.819 -11.526 -115.124 1.00 77.94 268 GLN A N 1
ATOM 2266 C CA . GLN A 1 268 ? 84.074 -12.952 -115.369 1.00 77.94 268 GLN A CA 1
ATOM 2267 C C . GLN A 1 268 ? 84.419 -13.229 -116.839 1.00 77.94 268 GLN A C 1
ATOM 2269 O O . GLN A 1 268 ? 85.375 -13.950 -117.114 1.00 77.94 268 GLN A O 1
ATOM 2274 N N . GLN A 1 269 ? 83.703 -12.608 -117.782 1.00 77.56 269 GLN A N 1
ATOM 2275 C CA . GLN A 1 269 ? 83.993 -12.710 -119.216 1.00 77.56 269 GLN A CA 1
ATOM 2276 C C . GLN A 1 269 ? 85.357 -12.109 -119.569 1.00 77.56 269 GLN A C 1
ATOM 2278 O O . GLN A 1 269 ? 86.103 -12.715 -120.328 1.00 77.56 269 GLN A O 1
ATOM 2283 N N . GLN A 1 270 ? 85.728 -10.969 -118.979 1.00 76.44 270 GLN A N 1
ATOM 2284 C CA . GLN A 1 270 ? 87.062 -10.387 -119.145 1.00 76.44 270 GLN A CA 1
ATOM 2285 C C . GLN A 1 270 ? 88.157 -11.287 -118.565 1.00 76.44 270 GLN A C 1
ATOM 2287 O O . GLN A 1 270 ? 89.202 -11.434 -119.190 1.00 76.44 270 GLN A O 1
ATOM 2292 N N . GLN A 1 271 ? 87.926 -11.937 -117.418 1.00 73.31 271 GLN A N 1
ATOM 2293 C CA . GLN A 1 271 ? 88.857 -12.941 -116.889 1.00 73.31 271 GLN A CA 1
ATOM 2294 C C . GLN A 1 271 ? 88.987 -14.159 -117.813 1.00 73.31 271 GLN A C 1
ATOM 2296 O O . GLN A 1 271 ? 90.099 -14.637 -118.022 1.00 73.31 271 GLN A O 1
ATOM 2301 N N . GLN A 1 272 ? 87.889 -14.635 -118.407 1.00 70.75 272 GLN A N 1
ATOM 2302 C CA . GLN A 1 272 ? 87.920 -15.727 -119.386 1.00 70.75 272 GLN A CA 1
ATOM 2303 C C . GLN A 1 272 ? 88.612 -15.326 -120.697 1.00 70.75 272 GLN A C 1
ATOM 2305 O O . GLN A 1 272 ? 89.389 -16.111 -121.228 1.00 70.75 272 GLN A O 1
ATOM 2310 N N . GLN A 1 273 ? 88.392 -14.107 -121.196 1.00 69.19 273 GLN A N 1
ATOM 2311 C CA . GLN A 1 273 ? 89.064 -13.591 -122.393 1.00 69.19 273 GLN A CA 1
ATOM 2312 C C . GLN A 1 273 ? 90.563 -13.373 -122.173 1.00 69.19 273 GLN A C 1
ATOM 2314 O O . GLN A 1 273 ? 91.346 -13.685 -123.061 1.00 69.19 273 GLN A O 1
ATOM 2319 N N . LEU A 1 274 ? 90.982 -12.910 -120.991 1.00 70.56 274 LEU A N 1
ATOM 2320 C CA . LEU A 1 274 ? 92.402 -12.841 -120.626 1.00 70.56 274 LEU A CA 1
ATOM 2321 C C . LEU A 1 274 ? 93.042 -14.235 -120.569 1.00 70.56 274 LEU A C 1
ATOM 2323 O O . LEU A 1 274 ? 94.156 -14.407 -121.051 1.00 70.56 274 LEU A O 1
ATOM 2327 N N . LEU A 1 275 ? 92.338 -15.239 -120.035 1.00 68.12 275 LEU A N 1
ATOM 2328 C CA . LEU A 1 275 ? 92.812 -16.628 -120.043 1.00 68.12 275 LEU A CA 1
ATOM 2329 C C . LEU A 1 275 ? 92.923 -17.196 -121.470 1.00 68.12 275 LEU A C 1
ATOM 2331 O O . LEU A 1 275 ? 93.898 -17.881 -121.771 1.00 68.12 275 LEU A O 1
ATOM 2335 N N . LEU A 1 276 ? 91.974 -16.872 -122.355 1.00 64.75 276 LEU A N 1
ATOM 2336 C CA . LEU A 1 276 ? 92.002 -17.272 -123.768 1.00 64.75 276 LEU A CA 1
ATOM 2337 C C . LEU A 1 276 ? 93.100 -16.549 -124.564 1.00 64.75 276 LEU A C 1
ATOM 2339 O O . LEU A 1 276 ? 93.802 -17.198 -125.327 1.00 64.75 276 LEU A O 1
ATOM 2343 N N . GLN A 1 277 ? 93.334 -15.252 -124.334 1.00 64.75 277 GLN A N 1
ATOM 2344 C CA . GLN A 1 277 ? 94.433 -14.509 -124.971 1.00 64.75 277 GLN A CA 1
ATOM 2345 C C . GLN A 1 277 ? 95.814 -15.002 -124.521 1.00 64.75 277 GLN A C 1
ATOM 2347 O O . GLN A 1 277 ? 96.740 -15.049 -125.329 1.00 64.75 277 GLN A O 1
ATOM 2352 N N . VAL A 1 278 ? 95.966 -15.416 -123.258 1.00 65.56 278 VAL A N 1
ATOM 2353 C CA . VAL A 1 278 ? 97.198 -16.074 -122.795 1.00 65.56 278 VAL A CA 1
ATOM 2354 C C . VAL A 1 278 ? 97.385 -17.424 -123.500 1.00 65.56 278 VAL A C 1
ATOM 2356 O O . VAL A 1 278 ? 98.499 -17.718 -123.932 1.00 65.56 278 VAL A O 1
ATOM 2359 N N . ALA A 1 279 ? 96.314 -18.201 -123.700 1.00 59.94 279 ALA A N 1
ATOM 2360 C CA . ALA A 1 279 ? 96.365 -19.469 -124.432 1.00 59.94 279 ALA A CA 1
ATOM 2361 C C . ALA A 1 279 ? 96.676 -19.294 -125.938 1.00 59.94 279 ALA A C 1
ATOM 2363 O O . ALA A 1 279 ? 97.532 -20.000 -126.466 1.00 59.94 279 ALA A O 1
ATOM 2364 N N . GLU A 1 280 ? 96.068 -18.315 -126.619 1.00 59.53 280 GLU A N 1
ATOM 2365 C CA . GLU A 1 280 ? 96.325 -18.010 -128.040 1.00 59.53 280 GLU A CA 1
ATOM 2366 C C . GLU A 1 280 ? 97.725 -17.407 -128.271 1.00 59.53 280 GLU A C 1
ATOM 2368 O O . GLU A 1 280 ? 98.375 -17.719 -129.267 1.00 59.53 280 GLU A O 1
ATOM 2373 N N . SER A 1 281 ? 98.252 -16.618 -127.324 1.00 59.06 281 SER A N 1
ATOM 2374 C CA . SER A 1 281 ? 99.638 -16.113 -127.377 1.00 59.06 281 SER A CA 1
ATOM 2375 C C . SER A 1 281 ? 100.703 -17.204 -127.188 1.00 59.06 281 SER A C 1
ATOM 2377 O O . SER A 1 281 ? 101.855 -17.013 -127.585 1.00 59.06 281 SER A O 1
ATOM 2379 N N . HIS A 1 282 ? 100.326 -18.342 -126.594 1.00 58.81 282 HIS A N 1
ATOM 2380 C CA . HIS A 1 282 ? 101.169 -19.533 -126.522 1.00 58.81 282 HIS A CA 1
ATOM 2381 C C . HIS A 1 282 ? 101.137 -20.325 -127.839 1.00 58.81 282 HIS A C 1
ATOM 2383 O O . HIS A 1 282 ? 102.195 -20.738 -128.297 1.00 58.81 282 HIS A O 1
ATOM 2389 N N . ALA A 1 283 ? 99.971 -20.459 -128.485 1.00 58.22 283 ALA A N 1
ATOM 2390 C CA . ALA A 1 283 ? 99.828 -21.175 -129.759 1.00 58.22 283 ALA A CA 1
ATOM 2391 C C . ALA A 1 283 ? 100.475 -20.437 -130.954 1.00 58.22 283 ALA A C 1
ATOM 2393 O O . ALA A 1 283 ? 101.102 -21.060 -131.801 1.00 58.22 283 ALA A O 1
ATOM 2394 N N . ALA A 1 284 ? 100.419 -19.099 -130.994 1.00 57.78 284 ALA A N 1
ATOM 2395 C CA . ALA A 1 284 ? 101.026 -18.298 -132.069 1.00 57.78 284 ALA A CA 1
ATOM 2396 C C . ALA A 1 284 ? 102.570 -18.225 -132.025 1.00 57.78 284 ALA A C 1
ATOM 2398 O O . ALA A 1 284 ? 103.184 -17.682 -132.942 1.00 57.78 284 ALA A O 1
ATOM 2399 N N . LYS A 1 285 ? 103.213 -18.752 -130.971 1.00 59.31 285 LYS A N 1
ATOM 2400 C CA . LYS A 1 285 ? 104.678 -18.883 -130.894 1.00 59.31 285 LYS A CA 1
ATOM 2401 C C . LYS A 1 285 ? 105.211 -20.178 -131.521 1.00 59.31 285 LYS A C 1
ATOM 2403 O O . LYS A 1 285 ? 106.421 -20.268 -131.682 1.00 59.31 285 LYS A O 1
ATOM 2408 N N . GLU A 1 286 ? 104.357 -21.140 -131.882 1.00 57.28 286 GLU A N 1
ATOM 2409 C CA . GLU A 1 286 ? 104.791 -22.457 -132.384 1.00 57.28 286 GLU A CA 1
ATOM 2410 C C . GLU A 1 286 ? 104.786 -22.602 -133.927 1.00 57.28 286 GLU A C 1
ATOM 2412 O O . GLU A 1 286 ? 105.407 -23.532 -134.422 1.00 57.28 286 GLU A O 1
ATOM 2417 N N . GLU A 1 287 ? 104.190 -21.688 -134.714 1.00 55.41 287 GLU A N 1
ATOM 2418 C CA . GLU A 1 287 ? 104.031 -21.857 -136.187 1.00 55.41 287 GLU A CA 1
ATOM 2419 C C . GLU A 1 287 ? 104.880 -20.909 -137.078 1.00 55.41 287 GLU A C 1
ATOM 2421 O O . GLU 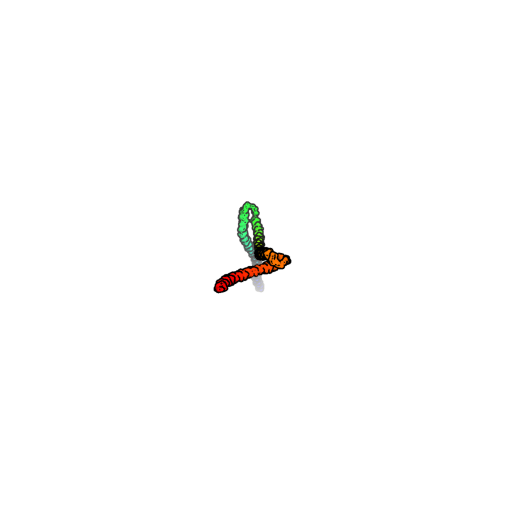A 1 287 ? 104.626 -20.783 -138.274 1.00 55.41 287 GLU A O 1
ATOM 2426 N N . GLY A 1 288 ? 105.894 -20.222 -136.534 1.00 54.56 288 GLY A N 1
ATOM 2427 C CA . GLY A 1 288 ? 106.735 -19.266 -137.286 1.00 54.56 288 GLY A CA 1
ATOM 2428 C C . GLY A 1 288 ? 108.165 -19.713 -137.631 1.00 54.56 288 GLY A C 1
ATOM 2429 O O . GLY A 1 288 ? 108.880 -18.945 -138.274 1.00 54.56 288 GLY A O 1
ATOM 2430 N N . GLU A 1 289 ? 108.603 -20.899 -137.199 1.00 53.53 289 GLU A N 1
ATOM 2431 C CA . GLU A 1 289 ? 109.926 -21.465 -137.512 1.00 53.53 289 GLU A CA 1
ATOM 2432 C C . GLU A 1 289 ? 109.784 -22.685 -138.437 1.00 53.53 289 GLU A C 1
ATOM 2434 O O . GLU A 1 289 ? 109.702 -23.809 -137.955 1.00 53.53 289 GLU A O 1
ATOM 2439 N N . GLU A 1 290 ? 109.750 -22.452 -139.755 1.00 45.50 290 GLU A N 1
ATOM 2440 C CA . GLU A 1 290 ? 110.290 -23.339 -140.810 1.00 45.50 290 GLU A CA 1
ATOM 2441 C C . GLU A 1 290 ? 110.422 -22.593 -142.151 1.00 45.50 290 GLU A C 1
ATOM 2443 O O . GLU A 1 290 ? 109.453 -21.919 -142.575 1.00 45.50 290 GLU A O 1
#

InterPro domains:
  IPR025252 Domain of unknown function DUF4200 [PF13863] (1-110)
  IPR051147 Cilia- and flagella-associated domain-containing protein [PTHR21683] (2-272)

Radius of gyration: 98.65 Å; chains: 1; bounding box: 226×61×259 Å

Secondary structure (DSSP, 8-state):
-HHHHHHHHHHHHHHHHHHHHHHHHHHHHHHHHHHHHHHHHHHHHHHHHHHHHHHHHHHHHHHHHHHHHHHHHHHHHHHHHHHHHHHHHHHHHHHHHHHHHHHHHHHHHHT-TT---SSHHHHHHHHHHHHHHHHHHHHHHHHHHHHHHHHHHHHHHHHHHHHHHHHHHHHHHHHHHHHHHHHHHHHHHHHHHHHHHHHHHHHHHHHHHHHHHHHHHHHHHHHHHHTTT---------TT-HHHHHHHHHHHHHHHHHHHHHHHHHHHHHHHHHHHHHHHHHHTTSSS--

Organism: NCBI:txid83891

Sequence (290 aa):
MEAQKELDAKRELYMVRMARVREVEEVIAADRARLQDKLVRYYKFIQENEIKRTRASRKAVTEERIKKEREEQIAELTQRLEDLNNRREEMRRQYDLYAKYQQYLEEVLQRNDCDEYQSPRDIIQRWNTLQENTKVLQRRKTQLEEELLRNKNSLNMKRQKKNNESVDLQNQLNELQATYESMQKSIKIKQDELERCISQRSTTSRTVSHVRMACKNLYDRCIAWTAPYSGRGKFEAREADVLYQLHVIGDCLRDFQDVIAAHQQRRQQQQQQLLLQVAESHAAKEEGEE

Foldseek 3Di:
DVVVVVVVVVVVVVVVVVVVVVVVVVVVVVVVVVVVVVVVVVVVVVVVVVVVVVVVVVVVVVVVVVVVVVVVVVVVVVVVVVVVVVVVVVVVVVCVVVVVVQVVLVVVCVPPPPPCDPHSVSVVVVVVVVVVVVVVVVVVVVVVVVVVVVVVVVVVVVVVVVVVVVVVVVVVVVVVVVVVVVVVVVVVVVVVVVVVVVVVVVVVVVVVVVLQVVLLVLLVVLCVVCVVPDPPPDDDCPVRDSVVSVVSSVVSVVVVVVVVVVVVVVVVVVVVVVVVVVVVVVVVVPPPDD

pLDDT: mean 88.15, std 12.78, range [45.5, 98.38]